Protein AF-A0A8T0F0E3-F1 (afdb_monomer)

Solvent-accessible surface area (backbone atoms only — not comparable to full-atom values): 12742 Å² total; per-residue (Å²): 135,71,78,78,68,69,81,62,82,81,68,56,77,65,55,64,55,49,53,61,59,55,79,67,62,75,82,53,76,67,60,59,52,52,51,55,54,57,71,29,67,67,48,43,53,47,35,55,58,62,25,52,82,46,66,69,70,69,68,49,89,78,88,72,81,90,64,81,81,71,92,54,77,70,41,56,81,74,61,44,50,62,61,52,49,52,39,36,66,73,75,36,55,91,84,36,69,65,29,52,50,54,49,51,53,50,48,52,50,34,61,75,69,65,50,58,71,75,37,52,42,39,90,59,28,36,59,47,52,51,50,27,42,74,71,71,58,44,56,72,58,38,40,52,29,39,70,69,70,34,49,69,46,34,27,46,52,52,47,47,36,38,68,74,40,61,89,70,59,83,66,97,49,76,88,75,55,52,56,65,57,53,45,55,51,42,45,74,76,70,46,88,55,37,70,61,44,52,52,40,52,50,55,52,55,52,53,54,54,58,69,72,73,115

Structure (mmCIF, N/CA/C/O backbone):
data_AF-A0A8T0F0E3-F1
#
_entry.id   AF-A0A8T0F0E3-F1
#
loop_
_atom_site.group_PDB
_atom_site.id
_atom_site.type_symbol
_atom_site.label_atom_id
_atom_site.label_alt_id
_atom_site.label_comp_id
_atom_site.label_asym_id
_atom_site.label_entity_id
_atom_site.label_seq_id
_atom_site.pdbx_PDB_ins_code
_atom_site.Cartn_x
_atom_site.Cartn_y
_atom_site.Cartn_z
_atom_site.occupancy
_atom_site.B_iso_or_equiv
_atom_site.auth_seq_id
_atom_site.auth_comp_id
_atom_site.auth_asym_id
_atom_site.auth_atom_id
_atom_site.pdbx_PDB_model_num
ATOM 1 N N . MET A 1 1 ? 29.299 18.091 -30.968 1.00 35.62 1 MET A N 1
ATOM 2 C CA . MET A 1 1 ? 28.311 17.013 -31.206 1.00 35.62 1 MET A CA 1
ATOM 3 C C . MET A 1 1 ? 28.619 15.873 -30.247 1.00 35.62 1 MET A C 1
ATOM 5 O O . MET A 1 1 ? 29.657 15.242 -30.388 1.00 35.62 1 MET A O 1
ATOM 9 N N . ASN A 1 2 ? 27.786 15.711 -29.216 1.00 32.00 2 ASN A N 1
ATOM 10 C CA . ASN A 1 2 ? 28.046 14.858 -28.052 1.00 32.00 2 ASN A CA 1
ATOM 11 C C . ASN A 1 2 ? 28.139 13.369 -28.416 1.00 32.00 2 ASN A C 1
ATOM 13 O O . ASN A 1 2 ? 27.226 12.801 -29.015 1.00 32.00 2 ASN A O 1
ATOM 17 N N . SER A 1 3 ? 29.227 12.734 -27.978 1.00 35.81 3 SER A N 1
ATOM 18 C CA . SER A 1 3 ? 29.531 11.302 -28.119 1.00 35.81 3 SER A CA 1
ATOM 19 C C . SER A 1 3 ? 28.523 10.371 -27.428 1.00 35.81 3 SER A C 1
ATOM 21 O O . SER A 1 3 ? 28.528 9.171 -27.692 1.00 35.81 3 SER A O 1
ATOM 23 N N . PHE A 1 4 ? 27.610 10.916 -26.617 1.00 35.69 4 PHE A N 1
ATOM 24 C CA . PHE A 1 4 ? 26.531 10.186 -25.942 1.00 35.69 4 PHE A CA 1
ATOM 25 C C . PHE A 1 4 ? 25.472 9.596 -26.887 1.00 35.69 4 PHE A C 1
ATOM 27 O O . PHE A 1 4 ? 24.852 8.590 -26.558 1.00 35.69 4 PHE A O 1
ATOM 34 N N . LEU A 1 5 ? 25.286 10.165 -28.083 1.00 40.00 5 LEU A N 1
ATOM 35 C CA . LEU A 1 5 ? 24.255 9.705 -29.027 1.00 40.00 5 LEU A CA 1
ATOM 36 C C . LEU A 1 5 ? 24.708 8.543 -29.923 1.00 40.00 5 LEU A C 1
ATOM 38 O O . LEU A 1 5 ? 23.899 7.973 -30.650 1.00 40.00 5 LEU A O 1
ATOM 42 N N . LYS A 1 6 ? 25.987 8.152 -29.876 1.00 35.44 6 LYS A N 1
ATOM 43 C CA . LYS A 1 6 ? 26.520 7.102 -30.759 1.00 35.44 6 LYS A CA 1
ATOM 44 C C . LYS A 1 6 ? 26.273 5.676 -30.249 1.00 35.44 6 LYS A C 1
ATOM 46 O O . LYS A 1 6 ? 26.466 4.736 -31.010 1.00 35.44 6 LYS A O 1
ATOM 51 N N . LYS A 1 7 ? 25.830 5.507 -28.996 1.00 38.62 7 LYS A N 1
ATOM 52 C CA . LYS A 1 7 ? 25.605 4.185 -28.377 1.00 38.62 7 LYS A CA 1
ATOM 53 C C . LYS A 1 7 ? 24.201 3.605 -28.625 1.00 38.62 7 LYS A C 1
ATOM 55 O O . LYS A 1 7 ? 23.964 2.451 -28.299 1.00 38.62 7 LYS A O 1
ATOM 60 N N . TYR A 1 8 ? 23.302 4.371 -29.249 1.00 40.94 8 TYR A N 1
ATOM 61 C CA . TYR A 1 8 ? 21.903 3.989 -29.496 1.00 40.94 8 TYR A CA 1
ATOM 62 C C . TYR A 1 8 ? 21.571 3.820 -30.990 1.00 40.94 8 TYR A C 1
ATOM 64 O O . TYR A 1 8 ? 20.462 4.113 -31.425 1.00 40.94 8 TYR A O 1
ATOM 72 N N . SER A 1 9 ? 22.509 3.332 -31.809 1.00 32.81 9 SER A N 1
ATOM 73 C CA . SER A 1 9 ? 22.285 3.145 -33.255 1.00 32.81 9 SER A CA 1
ATOM 74 C C . SER A 1 9 ? 21.423 1.924 -33.625 1.00 32.81 9 SER A C 1
ATOM 76 O O . SER A 1 9 ? 21.346 1.582 -34.801 1.00 32.81 9 SER A O 1
ATOM 78 N N . GLY A 1 10 ? 20.812 1.244 -32.647 1.00 40.00 10 GLY A N 1
ATOM 79 C CA . GLY A 1 10 ? 20.053 0.002 -32.848 1.00 40.00 10 GLY A CA 1
ATOM 80 C C . GLY A 1 10 ? 18.532 0.154 -32.935 1.00 40.00 10 GLY A C 1
ATOM 81 O O . GLY A 1 10 ? 17.865 -0.760 -33.411 1.00 40.00 10 GLY A O 1
ATOM 82 N N . TYR A 1 11 ? 17.959 1.287 -32.520 1.00 39.69 11 TYR A N 1
ATOM 83 C CA . TYR 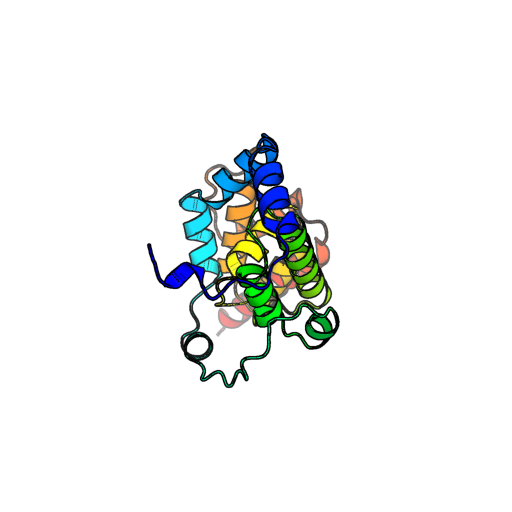A 1 11 ? 16.515 1.496 -32.628 1.00 39.69 11 TYR A CA 1
ATOM 84 C C . TYR A 1 11 ? 16.178 2.062 -34.009 1.00 39.69 11 TYR A C 1
ATOM 86 O O . TYR A 1 11 ? 16.639 3.137 -34.393 1.00 39.69 11 TYR A O 1
ATOM 94 N N . SER A 1 12 ? 15.403 1.286 -34.774 1.00 38.06 12 SER A N 1
ATOM 95 C CA . SER A 1 12 ? 14.864 1.632 -36.094 1.00 38.06 12 SER A CA 1
ATOM 96 C C . SER A 1 12 ? 14.430 3.101 -36.164 1.00 38.06 12 SER A C 1
ATOM 98 O O . SER A 1 12 ? 13.775 3.603 -35.250 1.00 38.06 12 SER A O 1
ATOM 100 N N . ARG A 1 13 ? 14.729 3.789 -37.277 1.00 43.00 13 ARG A N 1
ATOM 101 C CA . ARG A 1 13 ? 14.282 5.175 -37.550 1.00 43.00 13 ARG A CA 1
ATOM 102 C C . ARG A 1 13 ? 12.763 5.366 -37.377 1.00 43.00 13 ARG A C 1
ATOM 104 O O . ARG A 1 13 ? 12.325 6.487 -37.136 1.00 43.00 13 ARG A O 1
ATOM 111 N N . ASN A 1 14 ? 11.981 4.284 -37.419 1.00 43.59 14 ASN A N 1
ATOM 112 C CA . ASN A 1 14 ? 10.540 4.297 -37.164 1.00 43.59 14 ASN A CA 1
ATOM 113 C C . ASN A 1 14 ? 10.179 4.509 -35.680 1.00 43.59 14 ASN A C 1
ATOM 115 O O . ASN A 1 14 ? 9.101 5.016 -35.399 1.00 43.59 14 ASN A O 1
ATOM 119 N N . PHE A 1 15 ? 11.068 4.189 -34.732 1.00 44.62 15 PHE A N 1
ATOM 120 C CA . PHE A 1 15 ? 10.833 4.368 -33.292 1.00 44.62 15 PHE A CA 1
ATOM 121 C C . PHE A 1 15 ? 10.910 5.845 -32.879 1.00 44.62 15 PHE A C 1
ATOM 123 O O . PHE A 1 15 ? 10.057 6.336 -32.150 1.00 44.62 15 PHE A O 1
ATOM 130 N N . TYR A 1 16 ? 11.862 6.604 -33.432 1.00 41.44 16 TYR A N 1
ATOM 131 C CA . TYR A 1 16 ? 11.926 8.055 -33.209 1.00 41.44 16 TYR A CA 1
ATOM 132 C C . TYR A 1 16 ? 10.752 8.809 -33.855 1.00 41.44 16 TYR A C 1
ATOM 134 O O . TYR A 1 16 ? 10.310 9.828 -33.325 1.00 41.44 16 TYR A O 1
ATOM 142 N N . ALA A 1 17 ? 10.223 8.308 -34.977 1.00 43.12 17 ALA A N 1
ATOM 143 C CA . ALA A 1 17 ? 8.997 8.836 -35.577 1.00 43.12 17 ALA A CA 1
ATOM 144 C C . ALA A 1 17 ? 7.751 8.496 -34.734 1.00 43.12 17 ALA A C 1
ATOM 146 O O . ALA A 1 17 ? 6.871 9.341 -34.587 1.00 43.12 17 ALA A O 1
ATOM 147 N N . LEU A 1 18 ? 7.714 7.305 -34.121 1.00 41.47 18 LEU A N 1
ATOM 148 C CA . LEU A 1 18 ? 6.669 6.888 -33.184 1.00 41.47 18 LEU A CA 1
ATOM 149 C C . LEU A 1 18 ? 6.655 7.781 -31.931 1.00 41.47 18 LEU A C 1
ATOM 151 O O . LEU A 1 18 ? 5.614 8.334 -31.593 1.00 41.47 18 LEU A O 1
ATOM 155 N N . LEU A 1 19 ? 7.814 8.024 -31.310 1.00 40.50 19 LEU A N 1
ATOM 156 C CA . LEU A 1 19 ? 7.932 8.876 -30.117 1.00 40.50 19 LEU A CA 1
ATOM 157 C C . LEU A 1 19 ? 7.485 10.327 -30.368 1.00 40.50 19 LEU A C 1
ATOM 159 O O . LEU A 1 19 ? 6.812 10.914 -29.525 1.00 40.50 19 LEU A O 1
ATOM 163 N N . LYS A 1 20 ? 7.771 10.896 -31.550 1.00 40.22 20 LYS A N 1
ATOM 164 C CA . LYS A 1 20 ? 7.273 12.236 -31.921 1.00 40.22 20 LYS A CA 1
ATOM 165 C C . LYS A 1 20 ? 5.747 12.305 -32.048 1.00 40.22 20 LYS A C 1
ATOM 167 O O . LYS A 1 20 ? 5.171 13.354 -31.762 1.00 40.22 20 LYS A O 1
ATOM 172 N N . ASN A 1 21 ? 5.103 11.210 -32.450 1.00 41.16 21 ASN A N 1
ATOM 173 C CA . ASN A 1 21 ? 3.646 11.135 -32.564 1.00 41.16 21 ASN A CA 1
ATOM 174 C C . ASN A 1 21 ? 2.966 10.885 -31.203 1.00 41.16 21 ASN A C 1
ATOM 176 O O . ASN A 1 21 ? 1.857 11.367 -30.995 1.00 41.16 21 ASN A O 1
ATOM 180 N N . TYR A 1 22 ? 3.629 10.215 -30.252 1.00 36.06 22 TYR A N 1
ATOM 181 C CA . TYR A 1 22 ? 3.101 10.028 -28.890 1.00 36.06 22 TYR A CA 1
ATOM 182 C C . TYR A 1 22 ? 3.163 11.302 -28.039 1.00 36.06 22 TYR A C 1
ATOM 184 O O . TYR A 1 22 ? 2.216 11.590 -27.314 1.00 36.06 22 TYR A O 1
ATOM 192 N N . SER A 1 23 ? 4.199 12.138 -28.191 1.00 36.03 23 SER A N 1
ATOM 193 C CA . SER A 1 23 ? 4.297 13.418 -27.461 1.00 36.03 23 SER A CA 1
ATOM 194 C C . SER A 1 23 ? 3.201 14.440 -27.815 1.00 36.03 23 SER A C 1
ATOM 196 O O . SER A 1 23 ? 3.142 15.502 -27.200 1.00 36.03 23 SER A O 1
ATOM 198 N N . THR A 1 24 ? 2.351 14.158 -28.811 1.00 37.66 24 THR A N 1
ATOM 199 C CA . THR A 1 24 ? 1.246 15.035 -29.240 1.00 37.66 24 THR A CA 1
ATOM 200 C C . THR A 1 24 ? -0.151 14.511 -28.897 1.00 37.66 24 THR A C 1
ATOM 202 O O . THR A 1 24 ? -1.130 15.198 -29.191 1.00 37.66 24 THR A O 1
ATOM 205 N N . GLN A 1 25 ? -0.288 13.369 -28.211 1.00 41.28 25 GLN A N 1
ATOM 206 C CA . GLN A 1 25 ? -1.582 12.975 -27.648 1.00 41.28 25 GLN A CA 1
ATOM 207 C C . GLN A 1 25 ? -1.806 13.665 -26.298 1.00 41.28 25 GLN A C 1
ATOM 209 O O . GLN A 1 25 ? -1.195 13.356 -25.283 1.00 41.28 25 GLN A O 1
ATOM 214 N N . SER A 1 26 ? -2.684 14.664 -26.335 1.00 40.38 26 SER A N 1
ATOM 215 C CA . SER A 1 26 ? -3.157 15.472 -25.215 1.00 40.38 26 SER A CA 1
ATOM 216 C C . SER A 1 26 ? -3.423 14.665 -23.937 1.00 40.38 26 SER A C 1
ATOM 218 O O . SER A 1 26 ? -4.284 13.784 -23.926 1.00 40.38 26 SER A O 1
ATOM 220 N N . LEU A 1 27 ? -2.748 15.044 -22.849 1.00 44.59 27 LEU A N 1
ATOM 221 C CA . LEU A 1 27 ? -2.992 14.566 -21.486 1.00 44.59 27 LEU A CA 1
ATOM 222 C C . LEU A 1 27 ? -4.484 14.671 -21.129 1.00 44.59 27 LEU A C 1
ATOM 224 O O . LEU A 1 27 ? -5.061 15.762 -21.114 1.00 44.59 27 LEU A O 1
ATOM 228 N N . HIS A 1 28 ? -5.113 13.533 -20.839 1.00 53.91 28 HIS A N 1
ATOM 229 C CA . HIS A 1 28 ? -6.531 13.463 -20.498 1.00 53.91 28 HIS A CA 1
ATOM 230 C C . HIS A 1 28 ? -6.790 14.165 -19.140 1.00 53.91 28 HIS A C 1
ATOM 232 O O . HIS A 1 28 ? -6.027 13.953 -18.191 1.00 53.91 28 HIS A O 1
ATOM 238 N N . PRO A 1 29 ? -7.875 14.950 -18.966 1.00 53.28 29 PRO A N 1
ATOM 239 C CA . PRO A 1 29 ? -8.139 15.719 -17.735 1.00 53.28 29 PRO A CA 1
ATOM 240 C C . PRO A 1 29 ? -8.173 14.881 -16.446 1.00 53.28 29 PRO A C 1
ATOM 242 O O . PRO A 1 29 ? -7.857 15.365 -15.361 1.00 53.28 29 PRO A O 1
ATOM 245 N N . MET A 1 30 ? -8.555 13.609 -16.571 1.00 53.56 30 MET A N 1
ATOM 246 C CA . MET A 1 30 ? -8.685 12.671 -15.457 1.00 53.56 30 MET A CA 1
ATOM 247 C C . MET A 1 30 ? -7.325 12.197 -14.916 1.00 53.56 30 MET A C 1
ATOM 249 O O . MET A 1 30 ? -7.170 12.039 -13.707 1.00 53.56 30 MET A O 1
ATOM 253 N N . GLN A 1 31 ? -6.327 12.036 -15.789 1.00 57.66 31 GLN A N 1
ATOM 254 C CA . GLN A 1 31 ? -4.977 11.588 -15.425 1.00 57.66 31 GLN A CA 1
ATOM 255 C C . GLN A 1 31 ? -4.232 12.699 -14.671 1.00 57.66 31 GLN A C 1
ATOM 257 O O . GLN A 1 31 ? -3.684 12.474 -13.594 1.00 57.66 31 GLN A O 1
ATOM 262 N N . LYS A 1 32 ? -4.398 13.946 -15.136 1.00 59.66 32 LYS A N 1
ATOM 263 C CA . LYS A 1 32 ? -3.899 15.152 -14.462 1.00 59.66 32 LYS A CA 1
ATOM 264 C C . LYS A 1 32 ? -4.455 15.318 -13.040 1.00 59.66 32 LYS A C 1
ATOM 266 O O . LYS A 1 32 ? -3.740 15.766 -12.150 1.00 59.66 32 LYS A O 1
ATOM 271 N N . LYS A 1 33 ? -5.715 14.929 -12.798 1.00 79.62 33 LYS A N 1
ATOM 272 C CA . LYS A 1 33 ? -6.318 14.948 -11.451 1.00 79.62 33 LYS A CA 1
ATOM 273 C C . LYS A 1 33 ? -5.651 13.928 -10.520 1.00 79.62 33 LYS A C 1
ATOM 275 O O . LYS A 1 33 ? -5.386 14.243 -9.361 1.00 79.62 33 LYS A O 1
ATOM 280 N N . LEU A 1 34 ? -5.350 12.729 -11.015 1.00 83.06 34 LEU A N 1
ATOM 281 C CA . LEU A 1 34 ? -4.726 11.675 -10.214 1.00 83.06 34 LEU A CA 1
ATOM 282 C C . LEU A 1 34 ? -3.295 12.038 -9.797 1.00 83.06 34 LEU A C 1
ATOM 284 O O . LEU A 1 34 ? -2.940 11.892 -8.630 1.00 83.06 34 LEU A O 1
ATOM 288 N N . GLU A 1 35 ? -2.508 12.583 -10.722 1.00 83.75 35 GLU A N 1
ATOM 289 C CA . GLU A 1 35 ? -1.150 13.067 -10.445 1.00 83.75 35 GLU A CA 1
ATOM 290 C C . GLU A 1 35 ? -1.142 14.145 -9.359 1.00 83.75 35 GLU A C 1
ATOM 292 O O . GLU A 1 35 ? -0.346 14.084 -8.421 1.00 83.75 35 GLU A O 1
ATOM 297 N N . THR A 1 36 ? -2.071 15.106 -9.435 1.00 88.50 36 THR A N 1
ATOM 298 C CA . THR A 1 36 ? -2.172 16.163 -8.419 1.00 88.50 36 THR A CA 1
ATOM 299 C C . THR A 1 36 ? -2.523 15.625 -7.034 1.00 88.50 36 THR A C 1
ATOM 301 O O . THR A 1 36 ? -2.022 16.148 -6.039 1.00 88.50 36 THR A O 1
ATOM 304 N N . LEU A 1 37 ? -3.336 14.565 -6.957 1.00 90.50 37 LEU A N 1
ATOM 305 C CA . LEU A 1 37 ? -3.643 13.894 -5.694 1.00 90.50 37 LEU A CA 1
ATOM 306 C C . LEU A 1 37 ? -2.421 13.150 -5.157 1.00 90.50 37 LEU A C 1
ATOM 308 O O . LEU A 1 37 ? -2.126 13.255 -3.973 1.00 90.50 37 LEU A O 1
ATOM 312 N N . PHE A 1 38 ? -1.680 12.444 -6.014 1.00 90.62 38 PHE A N 1
ATOM 313 C CA . PHE A 1 38 ? -0.492 11.708 -5.586 1.00 90.62 38 PHE A CA 1
ATOM 314 C C . PHE A 1 38 ? 0.593 12.643 -5.046 1.00 90.62 38 PHE A C 1
ATOM 316 O O . PHE A 1 38 ? 1.143 12.386 -3.982 1.00 90.62 38 PHE A O 1
ATOM 323 N N . ILE A 1 39 ? 0.885 13.747 -5.740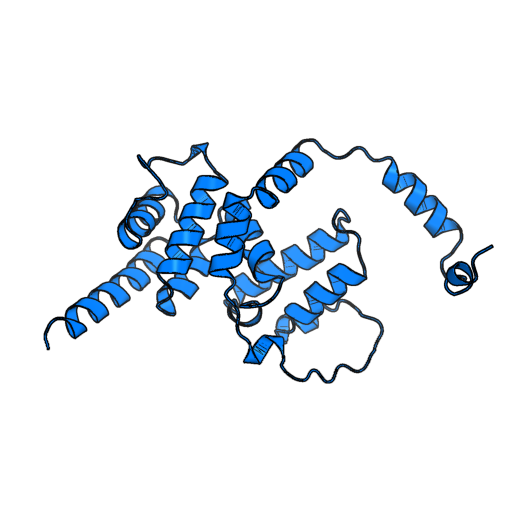 1.00 91.75 39 ILE A N 1
ATOM 324 C CA . ILE A 1 39 ? 1.960 14.691 -5.379 1.00 91.75 39 ILE A CA 1
ATOM 325 C C . ILE A 1 39 ? 1.593 15.554 -4.157 1.00 91.75 39 ILE A C 1
ATOM 327 O O . ILE A 1 39 ? 2.462 16.204 -3.571 1.00 91.75 39 ILE A O 1
ATOM 331 N N . ASN A 1 40 ? 0.323 15.557 -3.738 1.00 92.88 40 ASN A N 1
ATOM 332 C CA . ASN A 1 40 ? -0.126 16.304 -2.571 1.00 92.88 40 ASN A CA 1
ATOM 333 C C . ASN A 1 40 ? 0.748 15.998 -1.336 1.00 92.88 40 ASN A C 1
ATOM 335 O O . ASN A 1 40 ? 1.067 14.850 -1.028 1.00 92.88 40 ASN A O 1
ATOM 339 N N . LYS A 1 41 ? 1.135 17.052 -0.612 1.00 93.50 41 LYS A N 1
ATOM 340 C CA . LYS A 1 41 ? 2.080 16.962 0.508 1.00 93.50 41 LYS A CA 1
ATOM 341 C C . LYS A 1 41 ? 1.569 16.083 1.652 1.00 93.50 41 LYS A C 1
ATOM 343 O O . LYS A 1 41 ? 2.363 15.355 2.245 1.00 93.50 41 LYS A O 1
ATOM 348 N N . ASP A 1 42 ? 0.278 16.145 1.958 1.00 91.62 42 ASP A N 1
ATOM 349 C CA . ASP A 1 42 ? -0.329 15.374 3.043 1.00 91.62 42 ASP A CA 1
ATOM 350 C C . ASP A 1 42 ? -0.453 13.899 2.653 1.00 91.62 42 ASP A C 1
ATOM 352 O O . ASP A 1 42 ? -0.104 13.022 3.446 1.00 91.62 42 ASP A O 1
ATOM 356 N N . VAL A 1 43 ? -0.804 13.629 1.389 1.00 92.50 43 VAL A N 1
ATOM 357 C CA . VAL A 1 43 ? -0.758 12.281 0.800 1.00 92.50 43 VAL A CA 1
ATOM 358 C C . VAL A 1 43 ? 0.654 11.705 0.899 1.00 92.50 43 VAL A C 1
ATOM 360 O O . VAL A 1 43 ? 0.844 10.632 1.469 1.00 92.50 43 VAL A O 1
ATOM 363 N N . GLN A 1 44 ? 1.667 12.429 0.422 1.00 95.12 44 GLN A N 1
ATOM 364 C CA . GLN A 1 44 ? 3.059 11.972 0.459 1.00 95.12 44 GLN A CA 1
ATOM 365 C C . GLN A 1 44 ? 3.580 11.781 1.886 1.00 95.12 44 GLN A C 1
ATOM 367 O O . GLN A 1 44 ? 4.351 10.856 2.141 1.00 95.12 44 GLN A O 1
ATOM 372 N N . LYS A 1 45 ? 3.149 12.615 2.839 1.00 94.06 45 LYS A N 1
ATOM 373 C CA . LYS A 1 45 ? 3.504 12.459 4.254 1.00 94.06 45 LYS A CA 1
ATOM 374 C C . LYS A 1 45 ? 2.976 11.139 4.813 1.00 94.06 45 LYS A C 1
ATOM 376 O O . LYS A 1 45 ? 3.734 10.433 5.477 1.00 94.06 45 LYS A O 1
ATOM 381 N N . ILE A 1 46 ? 1.719 10.800 4.523 1.00 94.00 46 ILE A N 1
ATOM 382 C CA . ILE A 1 46 ? 1.115 9.528 4.934 1.00 94.00 46 ILE A CA 1
ATOM 383 C C . ILE A 1 46 ? 1.817 8.355 4.242 1.00 94.00 46 ILE A C 1
ATOM 385 O O . ILE A 1 46 ? 2.293 7.451 4.922 1.00 94.00 46 ILE A O 1
ATOM 389 N N . LEU A 1 47 ? 1.966 8.403 2.914 1.00 93.81 47 LEU A N 1
ATOM 390 C CA . LEU A 1 47 ? 2.612 7.340 2.135 1.00 93.81 47 LEU A CA 1
ATOM 391 C C . LEU A 1 47 ? 4.047 7.065 2.604 1.00 93.81 47 LEU A C 1
ATOM 393 O O . LEU A 1 47 ? 4.456 5.910 2.717 1.00 93.81 47 LEU A O 1
ATOM 397 N N . LYS A 1 48 ? 4.808 8.116 2.929 1.00 92.75 48 LYS A N 1
ATOM 398 C CA . LYS A 1 48 ? 6.161 7.982 3.476 1.00 92.75 48 LYS A CA 1
ATOM 399 C C . LYS A 1 48 ? 6.161 7.347 4.867 1.00 92.75 48 LYS A C 1
ATOM 401 O O . LYS A 1 48 ? 7.055 6.556 5.149 1.00 92.75 48 LYS A O 1
ATOM 406 N N . LYS A 1 49 ? 5.182 7.677 5.720 1.00 93.38 49 LYS A N 1
ATOM 407 C CA . LYS A 1 49 ? 5.053 7.095 7.064 1.00 93.38 49 LYS A CA 1
ATOM 408 C C . LYS A 1 49 ? 4.767 5.591 6.983 1.00 93.38 49 LYS A C 1
ATOM 410 O O . LYS A 1 49 ? 5.555 4.817 7.509 1.00 93.38 49 LYS A O 1
ATOM 415 N N . ILE A 1 50 ? 3.731 5.189 6.243 1.00 93.81 50 ILE A N 1
ATOM 416 C CA . ILE A 1 50 ? 3.300 3.779 6.150 1.00 93.81 50 ILE A CA 1
ATOM 417 C C . ILE A 1 50 ? 4.285 2.875 5.393 1.00 93.81 50 ILE A C 1
ATOM 419 O O . ILE A 1 50 ? 4.266 1.660 5.557 1.00 93.81 50 ILE A O 1
ATOM 423 N N . THR A 1 51 ? 5.137 3.440 4.528 1.00 91.44 51 THR A N 1
ATOM 424 C CA . THR A 1 51 ? 6.172 2.658 3.824 1.00 91.44 51 THR A CA 1
ATOM 425 C C . THR A 1 51 ? 7.234 2.144 4.795 1.00 91.44 51 THR A C 1
ATOM 427 O O . THR A 1 51 ? 7.815 1.075 4.573 1.00 91.44 51 THR A O 1
ATOM 430 N N . GLY A 1 52 ? 7.472 2.888 5.879 1.00 88.00 52 GLY A N 1
ATOM 431 C CA . GLY A 1 52 ? 8.538 2.607 6.825 1.00 88.00 52 GLY A CA 1
ATOM 432 C C . GLY A 1 52 ? 9.922 2.657 6.179 1.00 88.00 52 GLY A C 1
ATOM 433 O O . GLY A 1 52 ? 10.091 2.967 4.996 1.00 88.00 52 GLY A O 1
ATOM 434 N N . LEU A 1 53 ? 10.935 2.354 6.980 1.00 84.06 53 LEU A N 1
ATOM 435 C CA . LEU A 1 53 ? 12.314 2.274 6.527 1.00 84.06 53 LEU A CA 1
ATOM 436 C C . LEU A 1 53 ? 12.984 1.104 7.241 1.00 84.06 53 LEU A C 1
ATOM 438 O O . LEU A 1 53 ? 13.297 1.192 8.425 1.00 84.06 53 LEU A O 1
ATOM 442 N N . ASP A 1 54 ? 13.177 0.014 6.512 1.00 87.62 54 ASP A N 1
ATOM 443 C CA . ASP A 1 54 ? 13.950 -1.133 6.965 1.00 87.62 54 ASP A CA 1
ATOM 444 C C . ASP A 1 54 ? 15.374 -1.016 6.410 1.00 87.62 54 ASP A C 1
ATOM 446 O O . ASP A 1 54 ? 15.618 -1.214 5.218 1.00 87.62 54 ASP A O 1
ATOM 450 N N . HIS A 1 55 ? 16.320 -0.640 7.273 1.00 83.50 55 HIS A N 1
ATO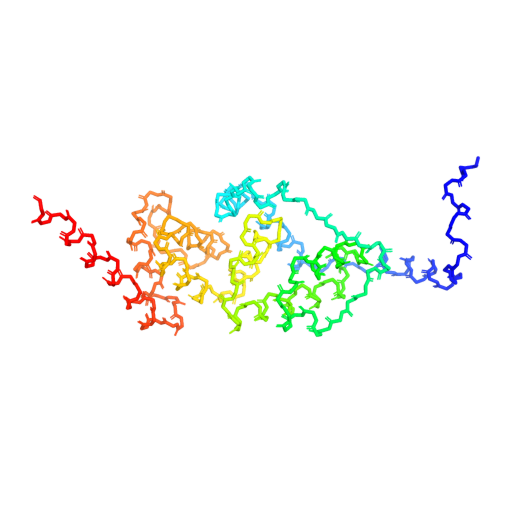M 451 C CA . HIS A 1 55 ? 17.715 -0.456 6.876 1.00 83.50 55 HIS A CA 1
ATOM 452 C C . HIS A 1 55 ? 18.386 -1.762 6.445 1.00 83.50 55 HIS A C 1
ATOM 454 O O . HIS A 1 55 ? 19.236 -1.732 5.556 1.00 83.50 55 HIS A O 1
ATOM 460 N N . GLU A 1 56 ? 18.022 -2.893 7.048 1.00 86.62 56 GLU A N 1
ATOM 461 C CA . GLU A 1 56 ? 18.625 -4.181 6.707 1.00 86.62 56 GLU A CA 1
ATOM 462 C C . GLU A 1 56 ? 18.205 -4.599 5.304 1.00 86.62 56 GLU A C 1
ATOM 464 O O . GLU A 1 56 ? 19.039 -5.027 4.509 1.00 86.62 56 GLU A O 1
ATOM 469 N N . LYS A 1 57 ? 16.931 -4.376 4.968 1.00 85.00 57 LYS A N 1
ATOM 470 C CA . LYS A 1 57 ? 16.404 -4.631 3.629 1.00 85.00 57 LYS A CA 1
ATOM 471 C C . LYS A 1 57 ? 16.988 -3.679 2.584 1.00 85.00 57 LYS A C 1
ATOM 473 O O . LYS A 1 57 ? 17.420 -4.125 1.526 1.00 85.00 57 LYS A O 1
ATOM 478 N N . ILE A 1 58 ? 17.032 -2.378 2.872 1.00 84.19 58 ILE A N 1
ATOM 479 C CA . ILE A 1 58 ? 17.442 -1.349 1.898 1.00 84.19 58 ILE A CA 1
ATOM 480 C C . ILE A 1 58 ? 18.924 -1.449 1.529 1.00 84.19 58 ILE A C 1
ATOM 482 O O . ILE A 1 58 ? 19.289 -1.195 0.382 1.00 84.19 58 ILE A O 1
ATOM 486 N N . PHE A 1 59 ? 19.780 -1.811 2.484 1.00 83.56 59 PHE A N 1
ATOM 487 C CA . PHE A 1 59 ? 21.221 -1.943 2.259 1.00 83.56 59 PHE A CA 1
ATOM 488 C C . PHE A 1 59 ? 21.667 -3.400 2.075 1.00 83.56 59 PHE A C 1
ATOM 490 O O . PHE A 1 59 ? 22.869 -3.679 2.097 1.00 83.56 59 PHE A O 1
ATOM 497 N N . ALA A 1 60 ? 20.724 -4.328 1.876 1.00 82.50 60 ALA A N 1
ATOM 498 C CA . ALA A 1 60 ? 21.033 -5.729 1.639 1.00 82.50 60 ALA A CA 1
ATOM 499 C C . ALA A 1 60 ? 21.910 -5.887 0.377 1.00 82.50 60 ALA A C 1
ATOM 501 O O . ALA A 1 60 ? 21.612 -5.304 -0.671 1.00 82.50 60 ALA A O 1
ATOM 502 N N . PRO A 1 61 ? 22.993 -6.683 0.433 1.00 74.88 61 PRO A N 1
ATOM 503 C CA . PRO A 1 61 ? 23.851 -6.903 -0.722 1.00 74.88 61 PRO A CA 1
ATOM 504 C C . PRO A 1 61 ? 23.096 -7.687 -1.804 1.00 74.88 61 PRO A C 1
ATOM 506 O O . PRO A 1 61 ? 22.830 -8.879 -1.651 1.00 74.88 61 PRO A O 1
ATOM 509 N N . SER A 1 62 ? 22.786 -7.028 -2.920 1.00 67.69 62 SER A N 1
ATOM 510 C CA . SER A 1 62 ? 22.132 -7.662 -4.065 1.00 67.69 62 SER A CA 1
ATOM 511 C C . SER A 1 62 ? 23.157 -8.172 -5.081 1.00 67.69 62 SER A C 1
ATOM 513 O O . SER A 1 62 ? 23.955 -7.407 -5.627 1.00 67.69 62 SER A O 1
ATOM 515 N N . LYS A 1 63 ? 23.130 -9.479 -5.359 1.00 62.38 63 LYS A N 1
ATOM 516 C CA . LYS A 1 63 ? 23.855 -10.094 -6.479 1.00 62.38 63 LYS A CA 1
ATOM 517 C C . LYS A 1 63 ? 22.908 -10.145 -7.674 1.00 62.38 63 LYS A C 1
ATOM 519 O O . LYS A 1 63 ? 22.188 -11.123 -7.828 1.00 62.38 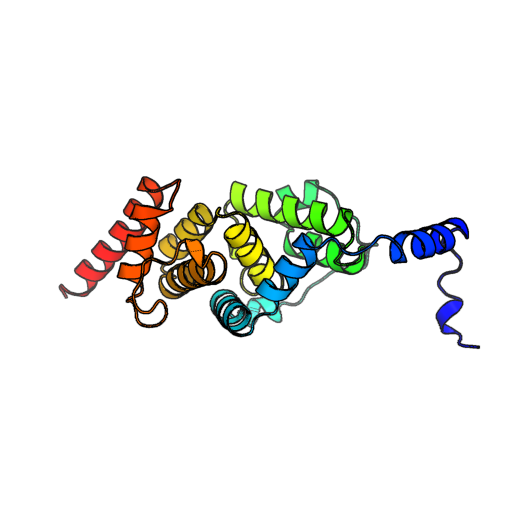63 LYS A O 1
ATOM 524 N N . THR A 1 64 ? 22.887 -9.102 -8.498 1.00 61.88 64 THR A N 1
ATOM 525 C CA . THR A 1 64 ? 22.115 -9.141 -9.751 1.00 61.88 64 THR A CA 1
ATOM 526 C C . THR A 1 64 ? 23.090 -9.266 -10.912 1.00 61.88 64 THR A C 1
ATOM 528 O O . THR A 1 64 ? 23.894 -8.362 -11.143 1.00 61.88 64 THR A O 1
ATOM 531 N N . GLU A 1 65 ? 23.057 -10.390 -11.627 1.00 57.97 65 GLU A N 1
ATOM 532 C CA . GLU A 1 65 ? 23.680 -10.466 -12.948 1.00 57.97 65 GLU A CA 1
ATOM 533 C C . GLU A 1 65 ? 22.901 -9.532 -13.885 1.00 57.97 65 GLU A C 1
ATOM 535 O O . GLU A 1 65 ? 21.671 -9.538 -13.913 1.00 57.97 65 GLU A O 1
ATOM 540 N N . LEU A 1 66 ? 23.624 -8.649 -14.580 1.00 54.12 66 LEU A N 1
ATOM 541 C CA . LEU A 1 66 ? 23.063 -7.578 -15.408 1.00 54.12 66 LEU A CA 1
ATOM 542 C C . LEU A 1 66 ? 22.528 -8.147 -16.727 1.00 54.12 66 LEU A C 1
ATOM 544 O O . LEU A 1 66 ? 23.098 -7.919 -17.796 1.00 54.12 66 LEU A O 1
ATOM 548 N N . GLU A 1 67 ? 21.443 -8.906 -16.662 1.00 56.53 67 GLU A N 1
ATOM 549 C CA . GLU A 1 67 ? 20.689 -9.256 -17.856 1.00 56.53 67 GLU A CA 1
ATOM 550 C C . GLU A 1 67 ? 19.790 -8.096 -18.283 1.00 56.53 67 GLU A C 1
ATOM 552 O O . GLU A 1 67 ? 19.420 -7.223 -17.494 1.00 56.53 67 GLU A O 1
ATOM 557 N N . SER A 1 68 ? 19.456 -8.058 -19.575 1.00 57.09 68 SER A N 1
ATOM 558 C CA . SER A 1 68 ? 18.491 -7.076 -20.067 1.00 57.09 68 SER A CA 1
ATOM 559 C C . SER A 1 68 ? 17.175 -7.295 -19.327 1.00 57.09 68 SER A C 1
ATOM 561 O O . SER A 1 68 ? 16.652 -8.410 -19.397 1.00 57.09 68 SER A O 1
ATOM 563 N N . PRO A 1 69 ? 16.636 -6.276 -18.636 1.00 60.34 69 PRO A N 1
ATOM 564 C CA . PRO A 1 69 ? 15.434 -6.448 -17.847 1.00 60.34 69 PRO A CA 1
ATOM 565 C C . PRO A 1 69 ? 14.324 -6.889 -18.802 1.00 60.34 69 PRO A C 1
ATOM 567 O O . PRO A 1 69 ? 14.004 -6.193 -19.767 1.00 60.34 69 PRO A O 1
ATOM 570 N N . LYS A 1 70 ? 13.792 -8.090 -18.582 1.00 62.69 70 LYS A N 1
ATOM 571 C CA . LYS A 1 70 ? 12.664 -8.640 -19.329 1.00 62.69 70 LYS A CA 1
ATOM 572 C C . LYS A 1 70 ? 11.549 -8.912 -18.345 1.00 62.69 70 LYS A C 1
ATOM 574 O O . LYS A 1 70 ? 11.738 -9.577 -17.333 1.00 62.69 70 LYS A O 1
ATOM 579 N N . TYR A 1 71 ? 10.388 -8.354 -18.649 1.00 63.22 71 TYR A N 1
ATOM 580 C CA . TYR A 1 71 ? 9.181 -8.635 -17.899 1.00 63.22 71 TYR A CA 1
ATOM 581 C C . TYR A 1 71 ? 8.673 -10.036 -18.252 1.00 63.22 71 TYR A C 1
ATOM 583 O O . TYR A 1 71 ? 8.313 -10.292 -19.402 1.00 63.22 71 TYR A O 1
ATOM 591 N N . GLU A 1 72 ? 8.604 -10.919 -17.259 1.00 66.75 72 GLU A N 1
ATOM 592 C CA . GLU A 1 72 ? 7.984 -12.235 -17.388 1.00 66.75 72 GLU A CA 1
ATOM 593 C C . GLU A 1 72 ? 6.960 -12.439 -16.272 1.00 66.75 72 GLU A C 1
ATOM 595 O O . GLU A 1 72 ? 7.275 -12.301 -15.093 1.00 66.75 72 GLU A O 1
ATOM 600 N N . PHE A 1 73 ? 5.726 -12.806 -16.636 1.00 68.69 73 PHE A N 1
ATOM 601 C CA . PHE A 1 73 ? 4.647 -13.065 -15.671 1.00 68.69 73 PHE A CA 1
ATOM 602 C C . PHE A 1 73 ? 5.011 -14.134 -14.636 1.00 68.69 73 PHE A C 1
ATOM 604 O O . PHE A 1 73 ? 4.585 -14.040 -13.491 1.00 68.69 73 PHE A O 1
ATOM 611 N N . ARG A 1 74 ? 5.849 -15.105 -15.015 1.00 78.31 74 ARG A N 1
ATOM 612 C CA . ARG A 1 74 ? 6.360 -16.146 -14.118 1.00 78.31 74 ARG A CA 1
ATOM 613 C C . ARG A 1 74 ? 7.076 -15.574 -12.886 1.00 78.31 74 ARG A C 1
ATOM 615 O O . ARG A 1 74 ? 6.988 -16.154 -11.809 1.00 78.31 74 ARG A O 1
ATOM 622 N N . LEU A 1 75 ? 7.727 -14.416 -13.017 1.00 80.06 75 LEU A N 1
ATOM 623 C CA . LEU A 1 75 ? 8.419 -13.757 -11.906 1.00 80.06 75 LEU A CA 1
ATOM 624 C C . LEU A 1 75 ? 7.450 -13.287 -10.810 1.00 80.06 75 LEU A C 1
ATOM 626 O O . LEU A 1 75 ? 7.849 -13.171 -9.652 1.00 80.06 75 LEU A O 1
ATOM 630 N N . LEU A 1 76 ? 6.178 -13.039 -11.148 1.00 84.06 76 LEU A N 1
ATOM 631 C CA . LEU A 1 76 ? 5.150 -12.708 -10.159 1.00 84.06 76 LEU A CA 1
ATOM 632 C C . LEU A 1 76 ? 4.847 -13.909 -9.261 1.00 84.06 76 LEU A C 1
ATOM 634 O O . LEU A 1 76 ? 4.768 -13.761 -8.044 1.00 84.06 76 LEU A O 1
ATOM 638 N N . ASP A 1 77 ? 4.748 -15.107 -9.836 1.00 85.81 77 ASP A N 1
ATOM 639 C CA . ASP A 1 77 ? 4.483 -16.333 -9.073 1.00 85.81 77 ASP A CA 1
ATOM 640 C C . ASP A 1 77 ? 5.639 -16.671 -8.119 1.00 85.81 77 ASP A C 1
ATOM 642 O O . ASP A 1 77 ? 5.422 -17.139 -6.997 1.00 85.81 77 ASP A O 1
ATOM 646 N N . GLU A 1 78 ? 6.864 -16.332 -8.521 1.00 86.75 78 GLU A N 1
ATOM 647 C CA . GLU A 1 78 ? 8.078 -16.450 -7.706 1.00 86.75 78 GLU A CA 1
ATOM 648 C C . GLU A 1 78 ? 8.165 -15.370 -6.603 1.00 86.75 78 GLU A C 1
ATOM 650 O O . GLU A 1 78 ? 8.966 -15.489 -5.679 1.00 86.75 78 GLU A O 1
ATOM 655 N N . GLY A 1 79 ? 7.294 -14.354 -6.627 1.00 87.19 79 GLY A N 1
ATOM 656 C CA . GLY A 1 79 ? 7.270 -13.259 -5.652 1.00 87.19 79 GLY A CA 1
ATOM 657 C C . GLY A 1 79 ? 8.296 -12.153 -5.919 1.00 87.19 79 GLY A C 1
ATOM 658 O O . GLY A 1 79 ? 8.520 -11.311 -5.051 1.00 87.19 79 GLY A O 1
ATOM 659 N N . SER A 1 80 ? 8.896 -12.111 -7.109 1.00 89.00 80 SER A N 1
ATOM 660 C CA . SER A 1 80 ? 9.924 -11.137 -7.511 1.00 89.00 80 SER A CA 1
ATOM 661 C C . SER A 1 80 ? 9.326 -9.774 -7.896 1.00 89.00 80 SER A C 1
ATOM 663 O O . SER A 1 80 ? 9.657 -9.193 -8.931 1.00 89.00 80 SER A O 1
ATOM 665 N N . TYR A 1 81 ? 8.408 -9.254 -7.077 1.00 93.44 81 TYR A N 1
ATOM 666 C CA . TYR A 1 81 ? 7.620 -8.059 -7.389 1.00 93.44 81 TYR A CA 1
ATOM 667 C C . TYR A 1 81 ? 8.465 -6.791 -7.505 1.00 93.44 81 TYR A C 1
ATOM 669 O O . TYR A 1 81 ? 8.265 -6.014 -8.432 1.00 93.44 81 TYR A O 1
ATOM 677 N N . GLU A 1 82 ? 9.414 -6.585 -6.588 1.00 91.88 82 GLU A N 1
ATOM 678 C CA . GLU A 1 82 ? 10.296 -5.411 -6.602 1.00 91.88 82 GLU A CA 1
ATOM 679 C C . GLU A 1 82 ? 11.105 -5.349 -7.902 1.00 91.88 82 GLU A C 1
ATOM 681 O O . GLU A 1 82 ? 11.074 -4.334 -8.592 1.00 91.88 82 GLU A O 1
ATOM 686 N N . PHE A 1 83 ? 11.697 -6.476 -8.309 1.00 89.12 83 PHE A N 1
ATOM 687 C CA . PHE A 1 83 ? 12.422 -6.589 -9.573 1.00 89.12 83 PHE A CA 1
ATOM 688 C C . PHE A 1 83 ? 11.538 -6.269 -10.785 1.00 89.12 83 PHE A C 1
ATOM 690 O O . PHE A 1 83 ? 11.947 -5.521 -11.673 1.00 89.12 83 PHE A O 1
ATOM 697 N N . VAL A 1 84 ? 10.314 -6.805 -10.826 1.00 89.75 84 VAL A N 1
ATOM 698 C CA . VAL A 1 84 ? 9.358 -6.538 -11.913 1.00 89.75 84 VAL A CA 1
ATOM 699 C C . VAL A 1 84 ? 9.017 -5.048 -12.005 1.00 89.75 84 VAL A C 1
ATOM 701 O O . VAL A 1 84 ? 8.978 -4.491 -13.105 1.00 89.75 84 VAL A O 1
ATOM 704 N N . LEU A 1 85 ? 8.794 -4.390 -10.867 1.00 91.69 85 LEU A N 1
ATOM 705 C CA . LEU A 1 85 ? 8.454 -2.969 -10.815 1.00 91.69 85 LEU A CA 1
ATOM 706 C C . LEU A 1 85 ? 9.657 -2.077 -11.153 1.00 91.69 85 LEU A C 1
ATOM 708 O O . LEU A 1 85 ? 9.499 -1.100 -11.883 1.00 91.69 85 LEU A O 1
ATOM 712 N N . ASP A 1 86 ? 10.862 -2.441 -10.715 1.00 90.69 86 ASP A N 1
ATOM 713 C CA . ASP A 1 86 ? 12.099 -1.755 -11.099 1.00 90.69 86 ASP A CA 1
ATOM 714 C C . ASP A 1 86 ? 12.354 -1.860 -12.604 1.00 90.69 86 ASP A C 1
ATOM 716 O O . ASP A 1 86 ? 12.664 -0.865 -13.263 1.00 90.69 86 ASP A O 1
ATOM 720 N N . CYS A 1 87 ? 12.146 -3.048 -13.175 1.00 86.81 87 CYS A N 1
ATOM 721 C CA . CYS A 1 87 ? 12.209 -3.264 -14.615 1.00 86.81 87 CYS A CA 1
ATOM 722 C C . CYS A 1 87 ? 11.215 -2.368 -15.360 1.00 86.81 87 CYS A C 1
ATOM 724 O O . CYS A 1 87 ? 11.586 -1.754 -16.361 1.00 86.81 87 CYS A O 1
ATOM 726 N N . ALA A 1 88 ? 9.978 -2.252 -14.867 1.00 87.75 88 ALA A N 1
ATOM 727 C CA . ALA A 1 88 ? 8.969 -1.387 -15.469 1.00 87.75 88 ALA A CA 1
ATOM 728 C C . ALA A 1 88 ? 9.398 0.090 -15.459 1.00 87.75 88 ALA A C 1
ATOM 730 O O . ALA A 1 88 ? 9.263 0.756 -16.483 1.00 87.75 88 ALA A O 1
ATOM 731 N N . CYS A 1 89 ? 9.979 0.580 -14.356 1.00 88.12 89 CYS A N 1
ATOM 732 C CA . CYS A 1 89 ? 10.511 1.945 -14.259 1.00 88.12 89 CYS A CA 1
ATOM 733 C C . CYS A 1 89 ? 11.689 2.222 -15.209 1.00 88.12 89 CYS A C 1
ATOM 735 O O . CYS A 1 89 ? 11.931 3.377 -15.544 1.00 88.12 89 CYS A O 1
ATOM 737 N N . ILE A 1 90 ? 12.451 1.196 -15.601 1.00 87.44 90 ILE A N 1
ATOM 738 C CA . ILE A 1 90 ? 13.586 1.332 -16.529 1.00 87.44 90 ILE A CA 1
ATOM 739 C C . ILE A 1 90 ? 13.128 1.243 -17.990 1.00 87.44 90 ILE A C 1
ATOM 741 O O . ILE A 1 90 ? 13.692 1.910 -18.856 1.00 87.44 90 ILE A O 1
ATOM 745 N N . GLN A 1 91 ? 12.149 0.384 -18.279 1.00 84.56 91 GLN A N 1
ATOM 746 C CA . GLN A 1 91 ? 11.736 0.053 -19.646 1.00 84.56 91 GLN A CA 1
ATOM 747 C C . GLN A 1 91 ? 10.710 1.019 -20.237 1.00 84.56 91 GLN A C 1
ATOM 749 O O . GLN A 1 91 ? 10.675 1.181 -21.457 1.00 84.56 91 GLN A O 1
ATOM 754 N N . PHE A 1 92 ? 9.857 1.611 -19.402 1.00 86.75 92 PHE A N 1
ATOM 755 C CA . PHE A 1 92 ? 8.700 2.379 -19.848 1.00 86.75 92 PHE A CA 1
ATOM 756 C C . PHE A 1 92 ? 8.681 3.773 -19.230 1.00 86.75 92 PHE A C 1
ATOM 758 O O . PHE A 1 92 ? 9.124 3.975 -18.100 1.00 86.75 92 PHE A O 1
ATOM 765 N N . GLU A 1 93 ? 8.108 4.724 -19.965 1.00 88.12 93 GLU A N 1
ATOM 766 C CA . GLU A 1 93 ? 7.792 6.040 -19.417 1.00 88.12 93 GLU A CA 1
ATOM 767 C C . GLU A 1 93 ? 6.613 5.941 -18.425 1.00 88.12 93 GLU A C 1
ATOM 769 O O . GLU A 1 93 ? 5.753 5.068 -18.584 1.00 88.12 93 GLU A O 1
ATOM 774 N N . PRO A 1 94 ? 6.529 6.817 -17.407 1.00 85.75 94 PRO A N 1
ATOM 775 C CA . PRO A 1 94 ? 5.502 6.728 -16.363 1.00 85.75 94 PRO A CA 1
ATOM 776 C C . PRO A 1 94 ? 4.053 6.855 -16.852 1.00 85.75 94 PRO A C 1
ATOM 778 O O . PRO A 1 94 ? 3.145 6.390 -16.165 1.00 85.75 94 PRO A O 1
ATOM 781 N N . ASP A 1 95 ? 3.834 7.501 -17.996 1.00 86.44 95 ASP A N 1
ATOM 782 C CA . ASP A 1 95 ? 2.536 7.693 -18.651 1.00 86.44 95 ASP A CA 1
ATOM 783 C C . ASP A 1 95 ? 2.232 6.619 -19.710 1.00 86.44 95 ASP A C 1
ATOM 785 O O . ASP A 1 95 ? 1.126 6.576 -20.260 1.00 86.44 95 ASP A O 1
ATOM 789 N N . ALA A 1 96 ? 3.189 5.727 -19.988 1.00 87.88 96 ALA A N 1
ATOM 790 C CA . ALA A 1 96 ? 3.021 4.673 -20.971 1.00 87.88 96 ALA A CA 1
ATOM 791 C C . ALA A 1 96 ? 1.958 3.653 -20.508 1.00 87.88 96 ALA A C 1
ATOM 793 O O . ALA A 1 96 ? 1.996 3.178 -19.364 1.00 87.88 96 ALA A O 1
ATOM 794 N N . PRO A 1 97 ? 1.035 3.226 -21.392 1.00 89.31 97 PRO A N 1
ATOM 795 C CA . PRO A 1 97 ? 0.049 2.193 -21.072 1.00 89.31 97 PRO A CA 1
ATOM 796 C C . PRO A 1 97 ? 0.679 0.895 -20.555 1.00 89.31 97 PRO A C 1
ATOM 798 O O . PRO A 1 97 ? 0.127 0.242 -19.669 1.00 89.31 97 PRO A O 1
ATOM 801 N N . GLU A 1 98 ? 1.847 0.522 -21.076 1.00 85.75 98 GLU A N 1
ATOM 802 C CA . GLU A 1 98 ? 2.594 -0.665 -20.668 1.00 85.75 98 GLU A CA 1
ATOM 803 C C . GLU A 1 98 ? 3.097 -0.564 -19.226 1.00 85.75 98 GLU A C 1
ATOM 805 O O . GLU A 1 98 ? 2.998 -1.551 -18.492 1.00 85.75 98 GLU A O 1
ATOM 810 N N . TYR A 1 99 ? 3.555 0.618 -18.796 1.00 89.00 99 TYR A N 1
ATOM 811 C CA . TYR A 1 99 ? 3.964 0.865 -17.413 1.00 89.00 99 TYR A CA 1
ATOM 812 C C . TYR A 1 99 ? 2.796 0.612 -16.459 1.00 89.00 99 TYR A C 1
ATOM 814 O O . TYR A 1 99 ? 2.899 -0.183 -15.520 1.00 89.00 99 TYR A O 1
ATOM 822 N N . HIS A 1 100 ? 1.645 1.229 -16.743 1.00 90.69 100 HIS A N 1
ATOM 823 C CA . HIS A 1 100 ? 0.431 1.053 -15.952 1.00 90.69 100 HIS A CA 1
ATOM 824 C C . HIS A 1 100 ? -0.071 -0.390 -15.981 1.00 90.69 100 HIS A C 1
ATOM 826 O O . HIS A 1 100 ? -0.475 -0.917 -14.950 1.00 90.69 100 HIS A O 1
ATOM 832 N N . ARG A 1 101 ? -0.018 -1.067 -17.132 1.00 91.56 101 ARG A N 1
ATOM 833 C CA . ARG A 1 101 ? -0.421 -2.473 -17.241 1.00 91.56 101 ARG A CA 1
ATOM 834 C C . ARG A 1 101 ? 0.415 -3.359 -16.318 1.00 91.56 101 ARG A C 1
ATOM 836 O O . ARG A 1 101 ? -0.155 -4.094 -15.519 1.00 91.56 101 ARG A O 1
ATOM 843 N N . VAL A 1 102 ? 1.743 -3.276 -16.406 1.00 89.88 102 VAL A N 1
ATOM 844 C CA . VAL A 1 102 ? 2.659 -4.119 -15.619 1.00 89.88 102 VAL A CA 1
ATOM 845 C C . VAL A 1 102 ? 2.533 -3.834 -14.123 1.00 89.88 102 VAL A C 1
ATOM 847 O O . VAL A 1 102 ? 2.399 -4.765 -13.326 1.00 89.88 102 VAL A O 1
ATOM 850 N N . THR A 1 103 ? 2.533 -2.560 -13.735 1.00 93.56 103 THR A N 1
ATOM 851 C CA . THR A 1 103 ? 2.434 -2.147 -12.325 1.00 93.56 103 THR A CA 1
ATOM 852 C C . THR A 1 103 ? 1.095 -2.555 -11.711 1.00 93.56 103 THR A C 1
ATOM 854 O O . THR A 1 103 ? 1.083 -3.213 -10.672 1.00 93.56 103 THR A O 1
ATOM 857 N N . ASN A 1 104 ? -0.026 -2.292 -12.393 1.00 94.31 104 ASN A N 1
ATOM 858 C CA . ASN A 1 104 ? -1.360 -2.675 -11.924 1.00 94.31 104 ASN A CA 1
ATOM 859 C C . ASN A 1 104 ? -1.507 -4.194 -11.773 1.00 94.31 104 ASN A C 1
ATOM 861 O O . ASN A 1 104 ? -2.015 -4.650 -10.751 1.00 94.31 104 ASN A O 1
ATOM 865 N N . GLN A 1 105 ? -1.033 -4.976 -12.751 1.00 93.31 105 GLN A N 1
ATOM 866 C CA . GLN A 1 105 ? -1.062 -6.442 -12.678 1.00 93.31 105 GLN A CA 1
ATOM 867 C C . GLN A 1 105 ? -0.215 -6.968 -11.516 1.00 93.31 105 GLN A C 1
ATOM 869 O O . GLN A 1 105 ? -0.616 -7.907 -10.832 1.00 93.31 105 GLN A O 1
ATOM 874 N N . THR A 1 106 ? 0.933 -6.338 -11.260 1.00 94.81 106 THR A N 1
ATOM 875 C CA . THR A 1 106 ? 1.796 -6.695 -10.130 1.00 94.81 106 THR A CA 1
ATOM 876 C C . THR A 1 106 ? 1.097 -6.414 -8.800 1.00 94.81 106 THR A C 1
ATOM 878 O O . THR A 1 106 ? 1.059 -7.285 -7.938 1.00 94.81 106 THR A O 1
ATOM 881 N N . TYR A 1 107 ? 0.477 -5.241 -8.638 1.00 96.50 107 TYR A N 1
ATOM 882 C CA . TYR A 1 107 ? -0.267 -4.899 -7.420 1.00 96.50 107 TYR A CA 1
ATOM 883 C C . TYR A 1 107 ? -1.464 -5.822 -7.188 1.00 96.50 107 TYR A C 1
ATOM 885 O O . TYR A 1 107 ? -1.697 -6.269 -6.067 1.00 96.50 107 TYR A O 1
ATOM 893 N N . GLU A 1 108 ? -2.209 -6.148 -8.242 1.00 95.12 108 GLU A N 1
ATOM 894 C CA . GLU A 1 108 ? -3.328 -7.085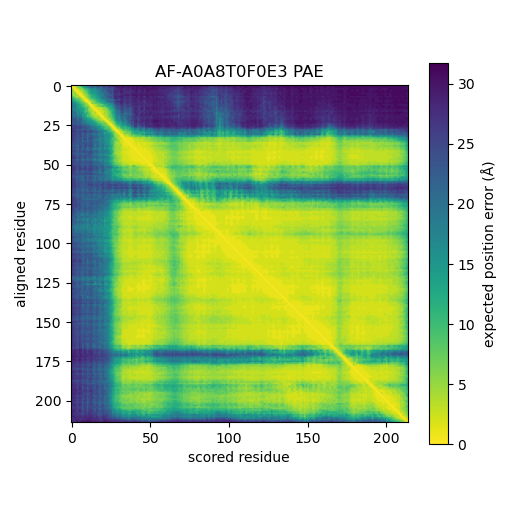 -8.156 1.00 95.12 108 GLU A CA 1
ATOM 895 C C . GLU A 1 108 ? -2.855 -8.481 -7.727 1.00 95.12 108 GLU A C 1
ATOM 897 O O . GLU A 1 108 ? -3.458 -9.079 -6.838 1.00 95.12 108 GLU A O 1
ATOM 902 N N . HIS A 1 109 ? -1.734 -8.971 -8.265 1.00 95.19 109 HIS A N 1
ATOM 903 C CA . HIS A 1 109 ? -1.153 -10.256 -7.861 1.00 95.19 109 HIS A CA 1
ATOM 904 C C . HIS A 1 109 ? -0.636 -10.242 -6.411 1.00 95.19 109 HIS A C 1
ATOM 906 O O . HIS A 1 109 ? -0.910 -11.176 -5.651 1.00 95.19 109 HIS A O 1
ATOM 912 N N . VAL A 1 110 ? -0.002 -9.150 -5.965 1.00 96.19 110 VAL A N 1
ATOM 913 C CA . VAL A 1 110 ? 0.385 -8.950 -4.554 1.00 96.19 110 VAL A CA 1
ATOM 914 C C . VAL A 1 110 ? -0.833 -9.029 -3.635 1.00 96.19 110 VAL A C 1
ATOM 916 O O . VAL A 1 110 ? -0.782 -9.707 -2.608 1.00 96.19 110 VAL A O 1
ATOM 919 N N . GLN A 1 111 ? -1.939 -8.383 -4.010 1.00 94.50 111 GLN A N 1
ATOM 920 C CA . GLN A 1 111 ? -3.173 -8.396 -3.227 1.00 94.50 111 GLN A CA 1
ATOM 921 C C . GLN A 1 111 ? -3.815 -9.788 -3.181 1.00 94.50 111 GLN A C 1
ATOM 923 O O . GLN A 1 111 ? -4.239 -10.228 -2.114 1.00 94.50 111 GLN A O 1
ATOM 928 N N . LEU A 1 112 ? -3.854 -10.495 -4.315 1.00 93.69 112 LEU A N 1
ATOM 929 C CA . LEU A 1 112 ? -4.382 -11.860 -4.408 1.00 93.69 112 LEU A CA 1
ATOM 930 C C . LEU A 1 112 ? -3.571 -12.845 -3.557 1.00 93.69 112 LEU A C 1
ATOM 932 O O . LEU A 1 112 ? -4.143 -13.678 -2.857 1.00 93.69 112 LEU A O 1
ATOM 936 N N . THR A 1 113 ? -2.243 -12.732 -3.587 1.00 94.00 113 THR A N 1
ATOM 937 C CA . THR A 1 113 ? -1.330 -13.601 -2.827 1.00 94.00 113 THR A CA 1
ATOM 938 C C . THR A 1 113 ? -1.108 -13.144 -1.385 1.00 94.00 113 THR A C 1
ATOM 940 O O . THR A 1 113 ? -0.492 -13.874 -0.609 1.00 94.00 113 THR A O 1
ATOM 943 N N . LYS A 1 114 ? -1.607 -11.955 -1.015 1.00 94.38 114 LYS A N 1
ATOM 944 C CA . LYS A 1 114 ? -1.435 -11.299 0.295 1.00 94.38 114 LYS A CA 1
ATOM 945 C C . LYS A 1 114 ? 0.035 -11.098 0.693 1.00 94.38 114 LYS A C 1
ATOM 947 O O . LYS A 1 114 ? 0.366 -11.020 1.872 1.00 94.38 114 LYS A O 1
ATOM 952 N N . LYS A 1 115 ? 0.937 -10.993 -0.287 1.00 94.56 115 LYS A N 1
ATOM 953 C CA . LYS A 1 115 ? 2.390 -10.850 -0.080 1.00 94.56 115 LYS A CA 1
ATOM 954 C C . LYS A 1 115 ? 2.823 -9.378 0.008 1.00 94.56 115 LYS A C 1
ATOM 956 O O . LYS A 1 115 ? 3.792 -8.970 -0.630 1.00 94.56 115 LYS A O 1
ATOM 961 N N . PHE A 1 116 ? 2.111 -8.567 0.794 1.00 95.25 116 PHE A N 1
ATOM 962 C CA . PHE A 1 116 ? 2.377 -7.124 0.910 1.00 95.25 116 PHE A CA 1
ATOM 963 C C . PHE A 1 116 ? 3.762 -6.807 1.497 1.00 95.25 116 PHE A C 1
ATOM 965 O O . PHE A 1 116 ? 4.387 -5.822 1.105 1.00 95.25 116 PHE A O 1
ATOM 972 N N . ASP A 1 117 ? 4.270 -7.672 2.380 1.00 92.81 117 ASP A N 1
ATOM 973 C CA . ASP A 1 117 ? 5.602 -7.563 2.995 1.00 92.81 117 ASP A CA 1
ATOM 974 C C . ASP A 1 117 ? 6.745 -7.439 1.991 1.00 92.81 117 ASP A C 1
ATOM 976 O O . ASP A 1 117 ? 7.720 -6.724 2.230 1.00 92.81 117 ASP A O 1
ATOM 980 N N . LEU A 1 118 ? 6.633 -8.118 0.848 1.00 93.56 118 LEU A N 1
ATOM 981 C CA . LEU A 1 118 ? 7.701 -8.116 -0.146 1.00 93.56 118 LEU A CA 1
ATOM 982 C C . LEU A 1 118 ? 7.941 -6.710 -0.699 1.00 93.56 118 LEU A C 1
ATOM 984 O O . LEU A 1 118 ? 9.081 -6.360 -0.986 1.00 93.56 118 LEU A O 1
ATOM 988 N N . LEU A 1 119 ? 6.905 -5.870 -0.732 1.00 94.56 119 LEU A N 1
ATOM 989 C CA . LEU A 1 119 ? 7.014 -4.478 -1.152 1.00 94.56 119 LEU A CA 1
ATOM 990 C C . LEU A 1 119 ? 7.169 -3.489 0.011 1.00 94.56 119 LEU A C 1
ATOM 992 O O . LEU A 1 119 ? 7.466 -2.329 -0.261 1.00 94.56 119 LEU A O 1
ATOM 996 N N . ARG A 1 120 ? 7.031 -3.891 1.285 1.00 92.94 120 ARG A N 1
ATOM 997 C CA . ARG A 1 120 ? 7.297 -3.004 2.441 1.00 92.94 120 ARG A CA 1
ATOM 998 C C . ARG A 1 120 ? 8.716 -2.446 2.379 1.00 92.94 120 ARG A C 1
ATOM 1000 O O . ARG A 1 120 ? 9.636 -3.148 1.959 1.00 92.94 120 ARG A O 1
ATOM 1007 N N . SER A 1 121 ? 8.885 -1.193 2.799 1.00 91.88 121 SER A N 1
ATOM 1008 C CA . SER A 1 121 ? 10.180 -0.494 2.792 1.00 91.88 121 SER A CA 1
ATOM 1009 C C . SER A 1 121 ? 10.867 -0.419 1.423 1.00 91.88 121 SER A C 1
ATOM 1011 O O . SER A 1 121 ? 12.071 -0.200 1.344 1.00 91.88 121 SER A O 1
ATOM 1013 N N . THR A 1 122 ? 10.098 -0.551 0.339 1.00 93.38 122 THR A N 1
ATOM 1014 C CA . THR A 1 122 ? 10.552 -0.276 -1.029 1.00 93.38 122 THR A CA 1
ATOM 1015 C C . THR A 1 122 ? 9.921 1.020 -1.530 1.00 93.38 122 THR A C 1
ATOM 1017 O O . THR A 1 122 ? 8.873 1.460 -1.044 1.00 93.38 122 THR A O 1
ATOM 1020 N N . ARG A 1 123 ? 10.498 1.610 -2.582 1.00 91.75 123 ARG A N 1
ATOM 1021 C CA . ARG A 1 123 ? 9.909 2.770 -3.277 1.00 91.75 123 ARG A CA 1
ATOM 1022 C C . ARG A 1 123 ? 8.531 2.488 -3.895 1.00 91.75 123 ARG A C 1
ATOM 1024 O O . ARG A 1 123 ? 7.827 3.426 -4.261 1.00 91.75 123 ARG A O 1
ATOM 1031 N N . HIS A 1 124 ? 8.165 1.214 -4.026 1.00 95.25 124 HIS A N 1
ATOM 1032 C CA . HIS A 1 124 ? 6.947 0.757 -4.688 1.00 95.25 124 HIS A CA 1
ATOM 1033 C C . HIS A 1 124 ? 5.757 0.608 -3.741 1.00 95.25 124 HIS A C 1
ATOM 1035 O O . HIS A 1 124 ? 4.620 0.564 -4.211 1.00 95.25 124 HIS A O 1
ATOM 1041 N N . PHE A 1 125 ? 5.985 0.584 -2.421 1.00 96.38 125 PHE A N 1
ATOM 1042 C CA . PHE A 1 125 ? 4.906 0.440 -1.442 1.00 96.38 125 PHE A CA 1
ATOM 1043 C C . PHE A 1 125 ? 3.917 1.605 -1.502 1.00 96.38 125 PHE A C 1
ATOM 1045 O O . PHE A 1 125 ? 2.719 1.393 -1.653 1.00 96.38 125 PHE A O 1
ATOM 1052 N N . GLY A 1 126 ? 4.412 2.844 -1.438 1.00 95.62 126 GLY A N 1
ATOM 1053 C CA . GLY A 1 126 ? 3.572 4.042 -1.486 1.00 95.62 126 GLY A CA 1
ATOM 1054 C C . GLY A 1 126 ? 2.664 4.097 -2.727 1.00 95.62 126 GLY A C 1
ATOM 1055 O O . GLY A 1 126 ? 1.448 4.221 -2.570 1.00 95.62 126 GLY A O 1
ATOM 1056 N N . PRO A 1 127 ? 3.208 3.955 -3.954 1.00 95.50 127 PRO A N 1
ATOM 1057 C CA . PRO A 1 127 ? 2.409 3.854 -5.177 1.00 95.50 127 PRO A CA 1
ATOM 1058 C C . PRO A 1 127 ? 1.365 2.731 -5.150 1.00 95.50 127 PRO A C 1
ATOM 1060 O O . PRO A 1 127 ? 0.227 2.957 -5.558 1.00 95.50 127 PRO A O 1
ATOM 1063 N N . MET A 1 128 ? 1.713 1.554 -4.618 1.00 96.88 128 MET A N 1
ATOM 1064 C CA . MET A 1 128 ? 0.779 0.436 -4.466 1.00 96.88 128 MET A CA 1
ATOM 1065 C C . MET A 1 128 ? -0.381 0.784 -3.521 1.00 96.88 128 MET A C 1
ATOM 1067 O O . MET A 1 128 ? -1.542 0.574 -3.870 1.00 96.88 128 MET A O 1
ATOM 1071 N N . VAL A 1 129 ? -0.094 1.348 -2.341 1.00 97.19 129 VAL A N 1
ATOM 1072 C CA . VAL A 1 129 ? -1.147 1.759 -1.398 1.00 97.19 129 VAL A CA 1
ATOM 1073 C C . VAL A 1 129 ? -2.035 2.826 -2.029 1.00 97.19 129 VAL A C 1
ATOM 1075 O O . VAL A 1 129 ? -3.257 2.721 -1.973 1.00 97.19 129 VAL A O 1
ATOM 1078 N N . PHE A 1 130 ? -1.446 3.823 -2.690 1.00 96.19 130 PHE A N 1
ATOM 1079 C CA . PHE A 1 130 ? -2.207 4.857 -3.384 1.00 96.19 130 PHE A CA 1
ATOM 1080 C C . PHE A 1 130 ? -3.121 4.278 -4.473 1.00 96.19 130 PHE A C 1
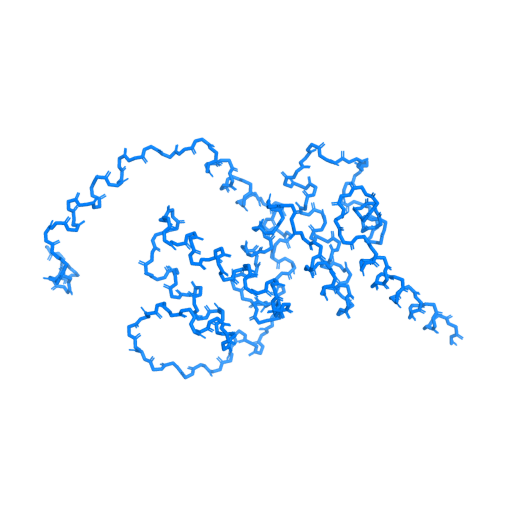ATOM 1082 O O . PHE A 1 130 ? -4.275 4.690 -4.587 1.00 96.19 130 PHE A O 1
ATOM 1089 N N . TYR A 1 131 ? -2.636 3.299 -5.238 1.00 95.75 131 TYR A N 1
ATOM 1090 C CA . TYR A 1 131 ? -3.418 2.591 -6.248 1.00 95.75 131 TYR A CA 1
ATOM 1091 C C . TYR A 1 131 ? -4.642 1.887 -5.645 1.00 95.75 131 TYR A C 1
ATOM 1093 O O . TYR A 1 131 ? -5.762 2.079 -6.130 1.00 95.75 131 TYR A O 1
ATOM 1101 N N .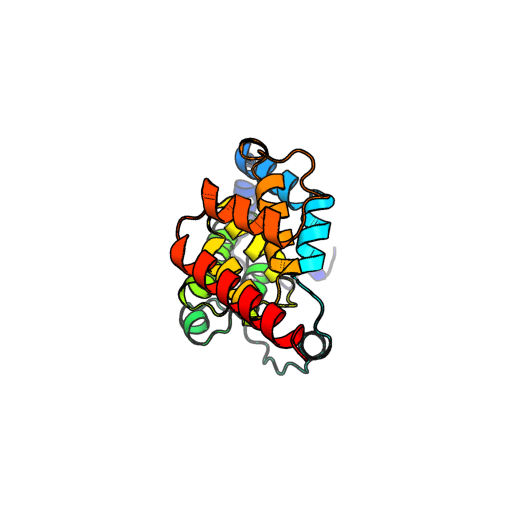 PHE A 1 132 ? -4.458 1.133 -4.559 1.00 96.31 132 PHE A N 1
ATOM 1102 C CA . PHE A 1 132 ? -5.555 0.469 -3.850 1.00 96.31 132 PHE A CA 1
ATOM 1103 C C . PHE A 1 132 ? -6.561 1.466 -3.282 1.00 96.31 132 PHE A C 1
ATOM 1105 O O . PHE A 1 132 ? -7.773 1.297 -3.452 1.00 96.31 132 PHE A O 1
ATOM 1112 N N . THR A 1 133 ? -6.072 2.551 -2.683 1.00 95.19 133 THR A N 1
ATOM 1113 C CA . THR A 1 133 ? -6.920 3.612 -2.145 1.00 95.19 133 THR A CA 1
ATOM 1114 C C . THR A 1 133 ? -7.735 4.282 -3.239 1.00 95.19 133 THR A C 1
ATOM 1116 O O . THR A 1 133 ? -8.948 4.427 -3.097 1.00 95.19 133 THR A O 1
ATOM 1119 N N . HIS A 1 134 ? -7.114 4.632 -4.365 1.00 92.69 134 HIS A N 1
ATOM 1120 C CA . HIS A 1 134 ? -7.813 5.224 -5.499 1.00 92.69 134 HIS A CA 1
ATOM 1121 C C . HIS A 1 134 ? -8.893 4.287 -6.064 1.00 92.69 134 HIS A C 1
ATOM 1123 O O . HIS A 1 134 ? -10.009 4.736 -6.324 1.00 92.69 134 HIS A O 1
ATOM 1129 N N . LYS A 1 135 ? -8.604 2.981 -6.166 1.00 92.75 135 LYS A N 1
ATOM 1130 C CA . LYS A 1 135 ? -9.566 1.943 -6.580 1.00 92.75 135 LYS A CA 1
ATOM 1131 C C . LYS A 1 135 ? -10.625 1.596 -5.520 1.00 92.75 135 LYS A C 1
ATOM 1133 O O . LYS A 1 135 ? -11.476 0.753 -5.792 1.00 92.75 135 LYS A O 1
ATOM 1138 N N . LYS A 1 136 ? -10.595 2.224 -4.337 1.00 93.56 136 LYS A N 1
ATOM 1139 C CA . LYS A 1 136 ? -11.468 1.923 -3.187 1.00 93.56 136 LYS A CA 1
ATOM 1140 C C . LYS A 1 136 ? -11.397 0.450 -2.745 1.00 93.56 136 LYS A C 1
ATOM 1142 O O . LYS A 1 136 ? -12.380 -0.103 -2.269 1.00 93.56 136 LYS A O 1
ATOM 1147 N N . ASN A 1 137 ? -10.230 -0.178 -2.894 1.00 93.81 137 ASN A N 1
ATOM 1148 C CA . ASN A 1 137 ? -9.998 -1.586 -2.575 1.00 93.81 137 ASN A CA 1
ATOM 1149 C C . ASN A 1 137 ? -8.819 -1.729 -1.605 1.00 93.81 137 ASN A C 1
ATOM 1151 O O . ASN A 1 137 ? -7.748 -2.179 -1.994 1.00 93.81 137 ASN A O 1
ATOM 1155 N N . ILE A 1 138 ? -9.001 -1.280 -0.361 1.00 95.69 138 ILE A N 1
ATOM 1156 C CA . ILE A 1 138 ? -7.950 -1.301 0.674 1.00 95.69 138 ILE A CA 1
ATOM 1157 C C . ILE A 1 138 ? -8.162 -2.384 1.737 1.00 95.69 138 ILE A C 1
ATOM 1159 O O . ILE A 1 138 ? -7.259 -2.624 2.533 1.00 95.69 138 ILE A O 1
ATOM 1163 N N . ASP A 1 139 ? -9.315 -3.060 1.744 1.00 95.00 139 ASP A N 1
ATOM 1164 C CA . ASP A 1 139 ? -9.702 -4.019 2.789 1.00 95.00 139 ASP A CA 1
ATOM 1165 C C . ASP A 1 139 ? -8.628 -5.081 3.038 1.00 95.00 139 ASP A C 1
ATOM 1167 O O . ASP A 1 139 ? -8.229 -5.325 4.175 1.00 95.00 139 ASP A O 1
ATOM 1171 N N . GLN A 1 140 ? -8.106 -5.684 1.968 1.00 95.56 140 GLN A N 1
ATOM 1172 C CA . GLN A 1 140 ? -7.146 -6.776 2.094 1.00 95.56 140 GLN A CA 1
ATOM 1173 C C . GLN A 1 140 ? -5.800 -6.314 2.669 1.00 95.56 140 GLN A C 1
ATOM 1175 O O . GLN A 1 140 ? -5.170 -7.069 3.415 1.00 95.56 140 GLN A O 1
ATOM 1180 N N . LEU A 1 141 ? -5.384 -5.086 2.344 1.00 95.94 141 LEU A N 1
ATOM 1181 C CA . LEU A 1 141 ? -4.194 -4.450 2.904 1.00 95.94 141 LEU A CA 1
ATOM 1182 C C . LEU A 1 141 ? -4.404 -4.097 4.381 1.00 95.94 141 LEU A C 1
ATOM 1184 O O . LEU A 1 141 ? -3.517 -4.330 5.198 1.00 95.94 141 LEU A O 1
ATOM 1188 N N . LEU A 1 142 ? -5.583 -3.579 4.738 1.00 96.38 142 LEU A N 1
ATOM 1189 C CA . LEU A 1 142 ? -5.930 -3.276 6.125 1.00 96.38 142 LEU A CA 1
ATOM 1190 C C . LEU A 1 142 ? -5.942 -4.545 6.986 1.00 96.38 142 LEU A C 1
ATOM 1192 O O . LEU A 1 142 ? -5.386 -4.527 8.080 1.00 96.38 142 LEU A O 1
ATOM 1196 N N . ILE A 1 143 ? -6.491 -5.658 6.485 1.00 94.94 143 ILE A N 1
ATOM 1197 C CA . ILE A 1 143 ? -6.448 -6.954 7.183 1.00 94.94 143 ILE A CA 1
ATOM 1198 C C . ILE A 1 143 ? -4.996 -7.378 7.444 1.00 94.94 143 ILE A C 1
ATOM 1200 O O . ILE A 1 143 ? -4.688 -7.803 8.557 1.00 94.94 143 ILE A O 1
ATOM 1204 N N . ASP A 1 144 ? -4.100 -7.250 6.457 1.00 95.19 144 ASP A N 1
ATOM 1205 C CA . ASP A 1 144 ? -2.672 -7.568 6.619 1.00 95.19 144 ASP A CA 1
ATOM 1206 C C . ASP A 1 144 ? -2.002 -6.679 7.679 1.00 95.19 144 ASP A C 1
ATOM 1208 O O . ASP A 1 144 ? -1.364 -7.191 8.599 1.00 95.19 144 ASP A O 1
ATOM 1212 N N . MET A 1 145 ? -2.196 -5.358 7.607 1.00 95.12 145 MET A N 1
ATOM 1213 C CA . MET A 1 145 ? -1.627 -4.408 8.570 1.00 95.12 145 MET A CA 1
ATOM 1214 C C . MET A 1 145 ? -2.122 -4.670 9.995 1.00 95.12 145 MET A C 1
ATOM 1216 O O . MET A 1 145 ? -1.318 -4.739 10.924 1.00 95.12 145 MET A O 1
ATOM 1220 N N . ILE A 1 146 ? -3.432 -4.865 10.165 1.00 94.31 146 ILE A N 1
ATOM 1221 C CA . ILE A 1 146 ? -4.057 -5.156 11.458 1.00 94.31 146 ILE A CA 1
ATOM 1222 C C . ILE A 1 146 ? -3.505 -6.477 12.004 1.00 94.31 146 ILE A C 1
ATOM 1224 O O . ILE A 1 146 ? -2.962 -6.494 13.104 1.00 94.31 146 ILE A O 1
ATOM 1228 N N . SER A 1 147 ? -3.513 -7.552 11.213 1.00 92.12 147 SER A N 1
ATOM 1229 C CA . SER A 1 147 ? -3.008 -8.871 11.640 1.00 92.12 147 SER A CA 1
ATOM 1230 C C . SER A 1 147 ? -1.535 -8.857 12.073 1.00 92.12 147 SER A C 1
ATOM 1232 O O . SER A 1 147 ? -1.113 -9.711 12.844 1.00 92.12 147 SER A O 1
ATOM 1234 N N . ARG A 1 148 ? -0.749 -7.881 11.605 1.00 90.62 148 ARG A N 1
ATOM 1235 C CA . ARG A 1 148 ? 0.666 -7.674 11.965 1.00 90.62 148 ARG A CA 1
ATOM 1236 C C . ARG A 1 148 ? 0.875 -6.684 13.113 1.00 90.62 148 ARG A C 1
ATOM 1238 O O . ARG A 1 148 ? 2.004 -6.275 13.359 1.00 90.62 148 ARG A O 1
ATOM 1245 N N . HIS A 1 149 ? -0.196 -6.278 13.791 1.00 91.25 149 HIS A N 1
ATOM 1246 C CA . HIS A 1 149 ? -0.203 -5.270 14.854 1.00 91.25 149 HIS A CA 1
ATOM 1247 C C . HIS A 1 149 ? 0.223 -3.856 14.411 1.00 91.25 149 HIS A C 1
ATOM 1249 O O . HIS A 1 149 ? 0.604 -3.028 15.236 1.00 91.25 149 HIS A O 1
ATOM 1255 N N . LEU A 1 150 ? 0.093 -3.529 13.122 1.00 92.50 150 LEU A N 1
ATOM 1256 C CA . LEU A 1 150 ? 0.437 -2.219 12.556 1.00 92.50 150 LEU A CA 1
ATOM 1257 C C . LEU A 1 150 ? -0.799 -1.320 12.473 1.00 92.50 150 LEU A C 1
ATOM 1259 O O . LEU A 1 150 ? -1.223 -0.882 11.404 1.00 92.50 150 LEU A O 1
ATOM 1263 N N . ILE A 1 151 ? -1.395 -1.058 13.637 1.00 93.00 151 ILE A N 1
ATOM 1264 C CA . ILE A 1 151 ? -2.634 -0.274 13.751 1.00 93.00 151 ILE A CA 1
ATOM 1265 C C . ILE A 1 151 ? -2.441 1.173 13.293 1.00 93.00 151 ILE A C 1
ATOM 1267 O O . ILE A 1 151 ? -3.320 1.714 12.621 1.00 93.00 151 ILE A O 1
ATOM 1271 N N . SER A 1 152 ? -1.284 1.776 13.589 1.00 93.62 152 SER A N 1
ATOM 1272 C CA . SER A 1 152 ? -1.004 3.149 13.158 1.00 93.62 152 SER A CA 1
ATOM 1273 C C . SER A 1 152 ? -1.010 3.251 11.631 1.00 93.62 152 SER A C 1
ATOM 1275 O O . SER A 1 152 ? -1.729 4.089 11.086 1.00 93.62 152 SER A O 1
ATOM 1277 N N . ASP A 1 153 ? -0.336 2.324 10.938 1.00 94.94 153 ASP A N 1
ATOM 1278 C CA . ASP A 1 153 ? -0.285 2.288 9.470 1.00 94.94 153 ASP A CA 1
ATOM 1279 C C . ASP A 1 153 ? -1.658 2.000 8.848 1.00 94.94 153 ASP A C 1
ATOM 1281 O O . ASP A 1 153 ? -2.033 2.614 7.844 1.00 94.94 153 ASP A O 1
ATOM 1285 N N . ALA A 1 154 ? -2.440 1.104 9.461 1.00 95.75 154 ALA A N 1
ATOM 1286 C CA . ALA A 1 154 ? -3.811 0.829 9.039 1.00 95.75 154 ALA A CA 1
ATOM 1287 C C . ALA A 1 154 ? -4.690 2.084 9.167 1.00 95.75 154 ALA A C 1
ATOM 1289 O O . ALA A 1 154 ? -5.416 2.440 8.236 1.00 95.75 154 ALA A O 1
ATOM 1290 N N . SER A 1 155 ? -4.591 2.797 10.293 1.00 94.81 155 SER A N 1
ATOM 1291 C CA . SER A 1 155 ? -5.341 4.032 10.523 1.00 94.81 155 SER A CA 1
ATOM 1292 C C . SER A 1 155 ? -4.939 5.126 9.533 1.00 94.81 155 SER A C 1
ATOM 1294 O O . SER A 1 155 ? -5.803 5.783 8.957 1.00 94.81 155 SER A O 1
ATOM 1296 N N . ASP A 1 156 ? -3.644 5.273 9.251 1.00 95.38 156 ASP A N 1
ATOM 1297 C CA . ASP A 1 156 ? -3.122 6.235 8.285 1.00 95.38 156 ASP A CA 1
ATOM 1298 C C . ASP A 1 156 ? -3.551 5.902 6.854 1.00 95.38 156 ASP A C 1
ATOM 1300 O O . ASP A 1 156 ? -3.880 6.801 6.082 1.00 95.38 156 ASP A O 1
ATOM 1304 N N . THR A 1 157 ? -3.631 4.617 6.509 1.00 96.06 157 THR A N 1
ATOM 1305 C CA . THR A 1 157 ? -4.172 4.161 5.221 1.00 96.06 157 THR A CA 1
ATOM 1306 C C . THR A 1 157 ? -5.646 4.553 5.071 1.00 96.06 157 THR A C 1
ATOM 1308 O O . THR A 1 157 ? -6.062 5.007 4.005 1.00 96.06 157 THR A O 1
ATOM 1311 N N . VAL A 1 158 ? -6.436 4.479 6.147 1.00 94.94 158 VAL A N 1
ATOM 1312 C CA . VAL A 1 158 ? -7.819 4.986 6.152 1.00 94.94 158 VAL A CA 1
ATOM 1313 C C . VAL A 1 158 ? -7.871 6.520 6.092 1.00 94.94 158 VAL A C 1
ATOM 1315 O O . VAL A 1 158 ? -8.703 7.071 5.371 1.00 94.94 158 VAL A O 1
ATOM 1318 N N . ARG A 1 159 ? -6.964 7.242 6.765 1.00 93.56 159 ARG A N 1
ATOM 1319 C CA . ARG A 1 159 ? -6.855 8.711 6.618 1.00 93.56 159 ARG A CA 1
ATOM 1320 C C . ARG A 1 159 ? -6.561 9.093 5.169 1.00 93.56 159 ARG A C 1
ATOM 1322 O O . ARG A 1 159 ? -7.176 10.016 4.642 1.00 93.56 159 ARG A O 1
ATOM 1329 N N . LEU A 1 160 ? -5.672 8.353 4.505 1.00 93.81 160 LEU A N 1
ATOM 1330 C CA . LEU A 1 160 ? -5.379 8.525 3.085 1.00 93.81 160 LEU A CA 1
ATOM 1331 C C . LEU A 1 160 ? -6.618 8.276 2.213 1.00 93.81 160 LEU A C 1
ATOM 1333 O O . LEU A 1 160 ? -6.833 9.005 1.246 1.00 93.81 160 LEU A O 1
ATOM 1337 N N . PHE A 1 161 ? -7.445 7.285 2.555 1.00 93.94 161 PHE A N 1
ATOM 1338 C CA . PHE A 1 161 ? -8.703 7.017 1.857 1.00 93.94 161 PHE A CA 1
ATOM 1339 C C . PHE A 1 161 ? -9.655 8.208 1.888 1.00 93.94 161 PHE A C 1
ATOM 1341 O O . PHE A 1 161 ? -10.117 8.631 0.828 1.00 93.94 161 PHE A O 1
ATOM 1348 N N . TYR A 1 162 ? -9.888 8.800 3.058 1.00 91.44 162 TYR A N 1
ATOM 1349 C CA . TYR A 1 162 ? -10.738 9.988 3.163 1.00 91.44 162 TYR A CA 1
ATOM 1350 C C . TYR A 1 162 ? -10.104 11.235 2.531 1.00 91.44 162 TYR A C 1
ATOM 1352 O O . TYR A 1 162 ? -10.818 12.077 1.994 1.00 91.44 162 TYR A O 1
ATOM 1360 N N . LEU A 1 163 ? -8.770 11.336 2.518 1.00 90.00 163 LEU A N 1
ATOM 1361 C CA . LEU A 1 163 ? -8.063 12.434 1.854 1.00 90.00 163 LEU A CA 1
ATOM 1362 C C . LEU A 1 163 ? -8.202 12.383 0.323 1.00 90.00 163 LEU A C 1
ATOM 1364 O O . LEU A 1 163 ? -8.309 13.422 -0.324 1.00 90.00 163 LEU A O 1
ATOM 1368 N N . ILE A 1 164 ? -8.196 11.181 -0.263 1.00 89.69 164 ILE A N 1
ATOM 1369 C CA . ILE A 1 164 ? -8.366 10.984 -1.711 1.00 89.69 164 ILE A CA 1
ATOM 1370 C C . ILE A 1 164 ? -9.841 11.087 -2.116 1.00 89.69 164 ILE A C 1
ATOM 1372 O O . ILE A 1 164 ? -10.141 11.643 -3.174 1.00 89.69 164 ILE A O 1
ATOM 1376 N N . HIS A 1 165 ? -10.749 10.577 -1.281 1.00 89.44 165 HIS A N 1
ATOM 1377 C CA . HIS A 1 165 ? -12.196 10.565 -1.513 1.00 89.44 165 HIS A CA 1
ATOM 1378 C C . HIS A 1 165 ? -12.896 11.517 -0.547 1.00 89.44 165 HIS A C 1
ATOM 1380 O O . HIS A 1 165 ? -13.667 11.096 0.318 1.00 89.44 165 HIS A O 1
ATOM 1386 N N . SER A 1 166 ? -12.617 12.815 -0.696 1.00 83.75 166 SER A N 1
ATOM 1387 C CA . SER A 1 166 ? -13.158 13.865 0.176 1.00 83.75 166 SER A CA 1
ATOM 1388 C C . SER A 1 166 ? -14.691 13.897 0.215 1.00 83.75 166 SER A C 1
ATOM 1390 O O . SER A 1 166 ? -15.268 14.438 1.149 1.00 83.75 166 SER A O 1
ATOM 1392 N N . GLU A 1 167 ? -15.372 13.330 -0.788 1.00 82.31 167 GLU A N 1
ATOM 1393 C CA . GLU A 1 167 ? -16.833 13.203 -0.815 1.00 82.31 167 GLU A CA 1
ATOM 1394 C C . GLU A 1 167 ? -17.396 12.204 0.207 1.00 82.31 167 GLU A C 1
ATOM 1396 O O . GLU A 1 167 ? -18.593 12.225 0.483 1.00 82.31 167 GLU A O 1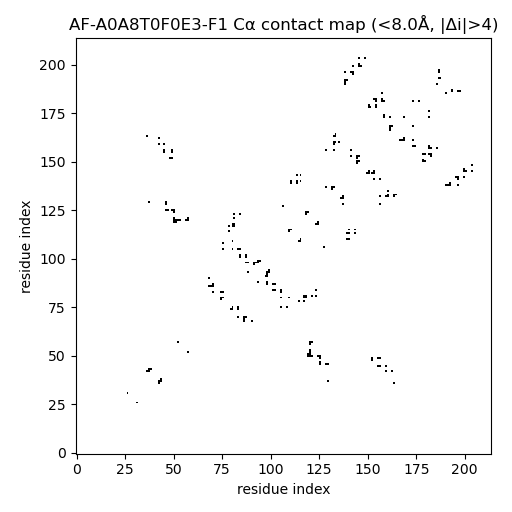
ATOM 1401 N N . LEU A 1 168 ? -16.552 11.318 0.740 1.00 80.94 168 LEU A N 1
ATOM 1402 C CA . LEU A 1 168 ? -16.929 10.280 1.701 1.00 80.94 168 LEU A CA 1
ATOM 1403 C C . LEU A 1 168 ? -16.586 10.659 3.147 1.00 80.94 168 LEU A C 1
ATOM 1405 O O . LEU A 1 168 ? -16.939 9.926 4.072 1.00 80.94 168 LEU A O 1
ATOM 1409 N N . ASP A 1 169 ? -15.897 11.783 3.360 1.00 70.00 169 ASP A N 1
ATOM 1410 C CA . ASP A 1 169 ? -15.514 12.202 4.702 1.00 70.00 169 ASP A CA 1
ATOM 1411 C C . ASP A 1 169 ? -16.750 12.579 5.524 1.00 70.00 169 ASP A C 1
ATOM 1413 O O . ASP A 1 169 ? -17.478 13.528 5.236 1.00 70.00 169 ASP A O 1
ATOM 1417 N N . THR A 1 170 ? -16.987 11.791 6.568 1.00 65.12 170 THR A N 1
ATOM 1418 C CA . THR A 1 170 ? -18.092 11.982 7.514 1.00 65.12 170 THR A CA 1
ATOM 1419 C C . THR A 1 170 ? -17.577 12.480 8.875 1.00 65.12 170 THR A C 1
ATOM 1421 O O . THR A 1 170 ? -18.360 12.717 9.797 1.00 65.12 170 THR A O 1
ATOM 1424 N N . THR A 1 171 ? -16.258 12.626 9.047 1.00 61.84 171 THR A N 1
ATOM 1425 C CA . THR A 1 171 ? -15.620 12.874 10.348 1.00 61.84 171 THR A CA 1
ATOM 1426 C C . THR A 1 171 ? -15.316 14.356 10.573 1.00 61.84 171 THR A C 1
ATOM 1428 O O . THR A 1 171 ? -15.007 15.098 9.652 1.00 61.84 171 THR A O 1
ATOM 1431 N N . LYS A 1 172 ? -15.427 14.825 11.825 1.00 61.03 172 LYS A N 1
ATOM 1432 C CA . LYS A 1 172 ? -15.309 16.260 12.156 1.00 61.03 172 LYS A CA 1
ATOM 1433 C C . LYS A 1 172 ? -13.868 16.779 12.290 1.00 61.03 172 LYS A C 1
ATOM 1435 O O . LYS A 1 172 ? -13.702 17.981 12.458 1.00 61.03 172 LYS A O 1
ATOM 1440 N N . ASP A 1 173 ? -12.856 15.913 12.199 1.00 70.38 173 ASP A N 1
ATOM 1441 C CA . ASP A 1 173 ? -11.434 16.249 12.005 1.00 70.38 173 ASP A CA 1
ATOM 1442 C C . ASP A 1 173 ? -10.655 14.935 11.785 1.00 70.38 173 ASP A C 1
ATOM 1444 O O . ASP A 1 173 ? -10.256 14.287 12.760 1.00 70.38 173 ASP A O 1
ATOM 1448 N N . ILE A 1 174 ? -10.450 14.524 10.521 1.00 71.81 174 ILE A N 1
ATOM 1449 C CA . ILE A 1 174 ? -9.794 13.247 10.173 1.00 71.81 174 ILE A CA 1
ATOM 1450 C C . ILE A 1 174 ? -8.472 13.079 10.911 1.00 71.81 174 ILE A C 1
ATOM 1452 O O . ILE A 1 174 ? -8.128 11.951 11.218 1.00 71.81 174 ILE A O 1
ATOM 1456 N N . HIS A 1 175 ? -7.710 14.143 11.187 1.00 70.38 175 HIS A N 1
ATOM 1457 C CA . HIS A 1 175 ? -6.358 14.048 11.746 1.00 70.38 175 HIS A CA 1
ATOM 1458 C C . HIS A 1 175 ? -6.312 13.884 13.269 1.00 70.38 175 HIS A C 1
ATOM 1460 O O . HIS A 1 175 ? -5.278 13.468 13.790 1.00 70.38 175 HIS A O 1
ATOM 1466 N N . LYS A 1 176 ? -7.403 14.184 13.982 1.00 75.38 176 LYS A N 1
ATOM 1467 C CA . LYS A 1 176 ? -7.471 14.078 15.451 1.00 75.38 176 LYS A CA 1
ATOM 1468 C C . LYS A 1 176 ? -8.240 12.862 15.952 1.00 75.38 176 LYS A C 1
ATOM 1470 O O . LYS A 1 176 ? -8.146 12.551 17.134 1.00 75.38 176 LYS A O 1
ATOM 1475 N N . THR A 1 177 ? -8.984 12.187 15.080 1.00 80.81 177 THR A N 1
ATOM 1476 C CA . THR A 1 177 ? -9.705 10.961 15.435 1.00 80.81 177 THR A CA 1
ATOM 1477 C C . THR A 1 177 ? -8.738 9.862 15.869 1.00 80.81 177 THR A C 1
ATOM 1479 O O . THR A 1 177 ? -7.661 9.705 15.276 1.00 80.81 177 THR A O 1
ATOM 1482 N N . ASP A 1 178 ? -9.144 9.111 16.893 1.00 87.88 178 ASP A N 1
ATOM 1483 C CA . ASP A 1 178 ? -8.412 7.956 17.405 1.00 87.88 178 ASP A CA 1
ATOM 1484 C C . ASP A 1 178 ? -8.215 6.880 16.321 1.00 87.88 178 ASP A C 1
ATOM 1486 O O . ASP A 1 178 ? -9.042 6.717 15.418 1.00 87.88 178 ASP A O 1
ATOM 1490 N N . GLU A 1 179 ? -7.100 6.148 16.396 1.00 90.38 179 GLU A N 1
ATOM 1491 C CA . GLU A 1 179 ? -6.726 5.138 15.397 1.00 90.38 179 GLU A CA 1
ATOM 1492 C C . GLU A 1 179 ? -7.750 3.997 15.301 1.00 90.38 179 GLU A C 1
ATOM 1494 O O . GLU A 1 179 ? -7.994 3.474 14.214 1.00 90.38 179 GLU A O 1
ATOM 1499 N N . ILE A 1 180 ? -8.383 3.614 16.412 1.00 89.62 180 ILE A N 1
ATOM 1500 C CA . ILE A 1 180 ? -9.369 2.527 16.430 1.00 89.62 180 ILE A CA 1
ATOM 1501 C C . ILE A 1 180 ? -10.725 3.047 15.959 1.00 89.62 180 ILE A C 1
ATOM 1503 O O . ILE A 1 180 ? -11.409 2.384 15.176 1.00 89.62 180 ILE A O 1
ATOM 1507 N N . GLU A 1 181 ? -11.103 4.250 16.387 1.00 89.81 181 GLU A N 1
ATOM 1508 C CA . GLU A 1 181 ? -12.366 4.875 15.993 1.00 89.81 181 GLU A CA 1
ATOM 1509 C C . GLU A 1 181 ? -12.442 5.088 14.474 1.00 89.81 181 GLU A C 1
ATOM 1511 O O . GLU A 1 181 ? -13.458 4.761 13.850 1.00 89.81 181 GLU A O 1
ATOM 1516 N N . ILE A 1 182 ? -11.357 5.567 13.852 1.00 91.19 182 ILE A N 1
ATOM 1517 C CA . ILE A 1 182 ? -11.329 5.803 12.404 1.00 91.19 182 ILE A CA 1
ATOM 1518 C C . ILE A 1 182 ? -11.444 4.495 11.607 1.00 91.19 182 ILE A C 1
ATOM 1520 O O . ILE A 1 182 ? -12.169 4.447 10.607 1.00 91.19 182 ILE A O 1
ATOM 1524 N N . LEU A 1 183 ? -10.808 3.418 12.082 1.00 92.12 183 LEU A N 1
ATOM 1525 C CA . LEU A 1 183 ? -10.928 2.081 11.497 1.00 92.12 183 LEU A CA 1
ATOM 1526 C C . LEU A 1 183 ? -12.364 1.561 11.618 1.00 92.12 183 LEU A C 1
ATOM 1528 O O . LEU A 1 183 ? -12.950 1.131 10.628 1.00 92.12 183 LEU A O 1
ATOM 1532 N N . GLN A 1 184 ? -12.976 1.671 12.799 1.00 91.44 184 GLN A N 1
ATOM 1533 C CA . GLN A 1 184 ? -14.367 1.264 13.011 1.00 91.44 184 GLN A CA 1
ATOM 1534 C C . GLN A 1 184 ? -15.352 2.058 12.146 1.00 91.44 184 GLN A C 1
ATOM 1536 O O . GLN A 1 184 ? -16.367 1.509 11.718 1.00 91.44 184 GLN A O 1
ATOM 1541 N N . ASN A 1 185 ? -15.103 3.349 11.913 1.00 90.75 185 ASN A N 1
ATOM 1542 C CA . ASN A 1 185 ? -15.934 4.161 11.025 1.00 90.75 185 ASN A CA 1
ATOM 1543 C C . ASN A 1 185 ? -15.832 3.680 9.569 1.00 90.75 185 ASN A C 1
ATOM 1545 O O . ASN A 1 185 ? -16.850 3.497 8.904 1.00 90.75 185 ASN A O 1
ATOM 1549 N N . TYR A 1 186 ? -14.613 3.403 9.097 1.00 92.31 186 TYR A N 1
ATOM 1550 C CA . TYR A 1 186 ? -14.389 2.859 7.756 1.00 92.31 186 TYR A CA 1
ATOM 1551 C C . TYR A 1 186 ? -15.068 1.496 7.559 1.00 92.31 186 TYR A C 1
ATOM 1553 O O . TYR A 1 186 ? -15.806 1.306 6.592 1.00 92.31 186 TYR A O 1
ATOM 1561 N N . ILE A 1 187 ? -14.882 0.575 8.508 1.00 92.50 187 ILE A N 1
ATOM 1562 C CA . ILE A 1 187 ? -15.457 -0.778 8.473 1.00 92.50 187 ILE A CA 1
ATOM 1563 C C . ILE A 1 187 ? -16.987 -0.734 8.378 1.00 92.50 187 ILE A C 1
ATOM 1565 O O . ILE A 1 187 ? -17.588 -1.512 7.641 1.00 92.50 187 ILE A O 1
ATOM 1569 N N . ARG A 1 188 ? -17.629 0.198 9.092 1.00 90.12 188 ARG A N 1
ATOM 1570 C CA . ARG A 1 188 ? -19.090 0.340 9.095 1.00 90.12 188 ARG A CA 1
ATOM 1571 C C . ARG A 1 188 ? -19.654 0.883 7.783 1.00 90.12 188 ARG A C 1
ATOM 1573 O O . ARG A 1 188 ? -20.731 0.445 7.388 1.00 90.12 188 ARG A O 1
ATOM 1580 N N . ASN A 1 189 ? -18.954 1.815 7.137 1.00 88.25 189 ASN A N 1
ATOM 1581 C CA . ASN A 1 189 ? -19.527 2.613 6.049 1.00 88.25 189 ASN A CA 1
ATOM 1582 C C . ASN A 1 189 ? -18.994 2.261 4.652 1.00 88.25 189 ASN A C 1
ATOM 1584 O O . ASN A 1 189 ? -19.672 2.538 3.663 1.00 88.25 189 ASN A O 1
ATOM 1588 N N . HIS A 1 190 ? -17.783 1.703 4.546 1.00 88.06 190 HIS A N 1
ATOM 1589 C CA . HIS A 1 190 ? -17.062 1.618 3.268 1.00 88.06 190 HIS A CA 1
ATOM 1590 C C . HIS A 1 190 ? -16.408 0.266 2.973 1.00 88.06 190 HIS A C 1
ATOM 1592 O O . HIS A 1 190 ? -16.037 0.031 1.823 1.00 88.06 190 HIS A O 1
ATOM 1598 N N . SER A 1 191 ? -16.251 -0.612 3.966 1.00 89.38 191 SER A N 1
ATOM 1599 C CA . SER A 1 191 ? -15.599 -1.904 3.748 1.00 89.38 191 SER A CA 1
ATOM 1600 C C . SER A 1 191 ? -16.498 -2.897 3.008 1.00 89.38 191 SER A C 1
ATOM 1602 O O . SER A 1 191 ? -17.682 -3.035 3.316 1.00 89.38 191 SER A O 1
ATOM 1604 N N . SER A 1 192 ? -15.913 -3.629 2.060 1.00 90.00 192 SER A N 1
ATOM 1605 C CA . SER A 1 192 ? -16.540 -4.776 1.395 1.00 90.00 192 SER A CA 1
ATOM 1606 C C . SER A 1 192 ? -16.313 -6.078 2.169 1.00 90.00 192 SER A C 1
ATOM 1608 O O . SER A 1 192 ? -17.174 -6.953 2.165 1.00 90.00 192 SER A O 1
ATOM 1610 N N . GLN A 1 193 ? -15.172 -6.216 2.854 1.00 89.50 193 GLN A N 1
ATOM 1611 C CA . GLN A 1 193 ? -14.816 -7.380 3.679 1.00 89.50 193 GLN A CA 1
ATOM 1612 C C . GLN A 1 193 ? -14.949 -7.083 5.176 1.00 89.50 193 GLN A C 1
ATOM 1614 O O . GLN A 1 193 ? -14.015 -7.277 5.961 1.00 89.50 193 GLN A O 1
ATOM 1619 N N . LYS A 1 194 ? -16.139 -6.622 5.564 1.00 89.62 194 LYS A N 1
ATOM 1620 C CA . LYS A 1 194 ? -16.441 -6.175 6.925 1.00 89.62 194 LYS A CA 1
ATOM 1621 C C . LYS A 1 194 ? -16.087 -7.224 7.986 1.00 89.62 194 LYS A C 1
ATOM 1623 O O . LYS A 1 194 ? -15.322 -6.921 8.896 1.00 89.62 194 LYS A O 1
ATOM 1628 N N . ASP A 1 195 ? -16.561 -8.457 7.817 1.00 89.38 195 ASP A N 1
ATOM 1629 C CA . ASP A 1 195 ? -16.379 -9.532 8.803 1.00 89.38 195 ASP A CA 1
ATOM 1630 C C . ASP A 1 195 ? -14.896 -9.841 9.066 1.00 89.38 195 ASP A C 1
ATOM 1632 O O . ASP A 1 195 ? -14.482 -10.047 10.206 1.00 89.38 195 ASP A O 1
ATOM 1636 N N . GLY A 1 196 ? -14.072 -9.828 8.011 1.00 89.31 196 GLY A N 1
ATOM 1637 C CA . GLY A 1 196 ? -12.635 -10.087 8.117 1.00 89.31 196 GLY A CA 1
ATOM 1638 C C . GLY A 1 196 ? -11.894 -8.989 8.880 1.00 89.31 196 GLY A C 1
ATOM 1639 O O . GLY A 1 196 ? -11.023 -9.283 9.700 1.00 89.31 196 GLY A O 1
ATOM 1640 N N . LEU A 1 197 ? -12.260 -7.725 8.650 1.00 90.56 197 LEU A N 1
ATOM 1641 C CA . LEU A 1 197 ? -11.673 -6.588 9.358 1.00 90.56 197 LEU A CA 1
ATOM 1642 C C . LEU A 1 197 ? -12.143 -6.491 10.809 1.00 90.56 197 LEU A C 1
ATOM 1644 O O . LEU A 1 197 ? -11.327 -6.210 11.686 1.00 90.56 197 LEU A O 1
ATOM 1648 N N . GLU A 1 198 ? -13.426 -6.744 11.079 1.00 91.56 198 GLU A N 1
ATOM 1649 C CA . GLU A 1 198 ? -13.958 -6.768 12.445 1.00 91.56 198 GLU A CA 1
ATOM 1650 C C . GLU A 1 198 ? -13.284 -7.861 13.271 1.00 91.56 198 GLU A C 1
ATOM 1652 O O . GLU A 1 198 ? -12.829 -7.593 14.383 1.00 91.56 198 GLU A O 1
ATOM 1657 N N . PHE A 1 199 ? -13.131 -9.061 12.705 1.00 91.25 199 PHE A N 1
ATOM 1658 C CA . PHE A 1 199 ? -12.431 -10.161 13.361 1.00 91.25 199 PHE A CA 1
ATOM 1659 C C . PHE A 1 199 ? -10.964 -9.822 13.668 1.00 91.25 199 PHE A C 1
ATOM 1661 O O . PHE A 1 199 ? -10.491 -10.036 14.789 1.00 91.25 199 PHE A O 1
ATOM 1668 N N . ALA A 1 200 ? -10.243 -9.251 12.698 1.00 89.69 200 ALA A N 1
ATOM 1669 C CA . ALA A 1 200 ? -8.845 -8.872 12.882 1.00 89.69 200 ALA A CA 1
ATOM 1670 C C . ALA A 1 200 ? -8.688 -7.777 13.956 1.00 89.69 200 ALA A C 1
ATOM 1672 O O . ALA A 1 200 ? -7.796 -7.854 14.802 1.00 89.69 200 ALA A O 1
ATOM 1673 N N . LEU A 1 201 ? -9.585 -6.785 13.972 1.00 90.38 201 LEU A N 1
ATOM 1674 C CA . LEU A 1 201 ? -9.566 -5.710 14.962 1.00 90.38 201 LEU A CA 1
ATOM 1675 C C . LEU A 1 201 ? -9.915 -6.217 16.368 1.00 90.38 201 LEU A C 1
ATOM 1677 O O . LEU A 1 201 ? -9.252 -5.846 17.338 1.00 90.38 201 LEU A O 1
ATOM 1681 N N . GLN A 1 202 ? -10.924 -7.084 16.480 1.00 90.62 202 GLN A N 1
ATOM 1682 C CA . GLN A 1 202 ? -11.347 -7.669 17.750 1.00 90.62 202 GLN A CA 1
ATOM 1683 C C . GLN A 1 202 ? -10.223 -8.488 18.392 1.00 90.62 202 GLN A C 1
ATOM 1685 O O . GLN A 1 202 ? -9.945 -8.320 19.578 1.00 90.62 202 GLN A O 1
ATOM 1690 N N . THR A 1 203 ? -9.511 -9.282 17.587 1.00 90.88 203 THR A N 1
ATOM 1691 C CA . THR A 1 203 ? -8.343 -10.059 18.030 1.00 90.88 203 THR A CA 1
ATOM 1692 C C . THR A 1 203 ? -7.318 -9.177 18.755 1.00 90.88 203 THR A C 1
ATOM 1694 O O . THR A 1 203 ? -6.841 -9.517 19.835 1.00 90.88 203 THR A O 1
ATOM 1697 N N . ILE A 1 204 ? -7.022 -7.988 18.223 1.00 87.62 204 ILE A N 1
ATOM 1698 C CA . ILE A 1 204 ? -6.060 -7.052 18.830 1.00 87.62 204 ILE A CA 1
ATOM 1699 C C . ILE A 1 204 ? -6.605 -6.403 20.098 1.00 87.62 204 ILE A C 1
ATOM 1701 O O . ILE A 1 204 ? -5.855 -6.197 21.054 1.00 87.62 204 ILE A O 1
ATOM 1705 N N . LEU A 1 205 ? -7.892 -6.053 20.114 1.00 86.81 205 LEU A N 1
ATOM 1706 C CA . LEU A 1 205 ? -8.534 -5.493 21.302 1.00 86.81 205 LEU A CA 1
ATOM 1707 C C . LEU A 1 205 ? -8.494 -6.477 22.469 1.00 86.81 205 LEU A C 1
ATOM 1709 O O . LEU A 1 205 ? -8.274 -6.063 23.606 1.00 86.81 205 LEU A O 1
ATOM 1713 N N .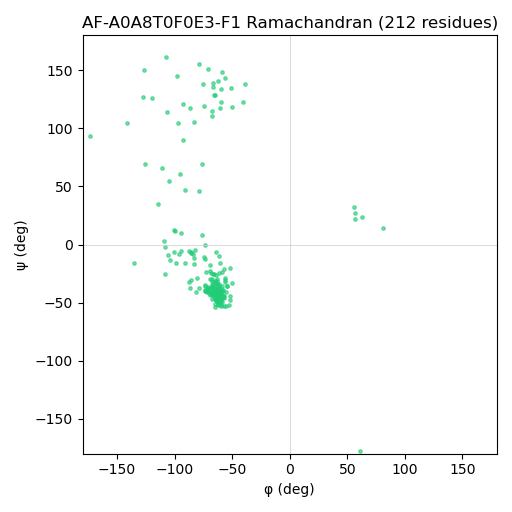 ASP A 1 206 ? -8.679 -7.763 22.193 1.00 87.06 206 ASP A N 1
ATOM 1714 C CA . ASP A 1 206 ? -8.647 -8.794 23.222 1.00 87.06 206 ASP A CA 1
ATOM 1715 C C . ASP A 1 206 ? -7.222 -9.053 23.722 1.00 87.06 206 ASP A C 1
ATOM 1717 O O . ASP A 1 206 ? -7.026 -9.093 24.935 1.00 87.06 206 ASP A O 1
ATOM 1721 N N . HIS A 1 207 ? -6.212 -9.060 22.841 1.00 83.31 207 HIS A N 1
ATOM 1722 C CA . HIS A 1 207 ? -4.804 -9.071 23.265 1.00 83.31 207 HIS A CA 1
ATOM 1723 C C . HIS A 1 207 ? -4.455 -7.884 24.178 1.00 83.31 207 HIS A C 1
ATOM 1725 O O . HIS A 1 207 ? -3.897 -8.084 25.254 1.00 83.31 207 HIS A O 1
ATOM 1731 N N . LYS A 1 208 ? -4.871 -6.657 23.823 1.00 81.75 208 LYS A N 1
ATOM 1732 C CA . LYS A 1 208 ? -4.644 -5.472 24.670 1.00 81.75 208 LYS A CA 1
ATOM 1733 C C . LYS A 1 208 ? -5.285 -5.604 26.054 1.00 81.75 208 LYS A C 1
ATOM 1735 O O . LYS A 1 208 ? -4.702 -5.155 27.035 1.00 81.75 208 LYS A O 1
ATOM 1740 N N . LYS A 1 209 ? -6.484 -6.191 26.155 1.00 82.62 209 LYS A N 1
ATOM 1741 C CA . LYS A 1 209 ? -7.155 -6.408 27.450 1.00 82.62 209 LYS A CA 1
ATOM 1742 C C . LYS A 1 209 ? -6.412 -7.421 28.317 1.00 82.62 209 LYS A C 1
ATOM 1744 O O . LYS A 1 209 ? -6.378 -7.232 29.528 1.00 82.62 209 LYS A O 1
ATOM 1749 N N . SER A 1 210 ? -5.841 -8.467 27.720 1.00 76.81 210 SER A N 1
ATOM 1750 C CA . SER A 1 210 ? -5.041 -9.461 28.442 1.00 76.81 210 SER A CA 1
ATOM 1751 C C . SER A 1 210 ? -3.761 -8.859 29.026 1.00 76.81 210 SER A C 1
ATOM 1753 O O . SER A 1 210 ? -3.440 -9.149 30.174 1.00 76.81 210 SER A O 1
ATOM 1755 N N . ASP A 1 211 ? -3.092 -7.965 28.295 1.00 76.88 211 ASP A N 1
ATOM 1756 C CA . ASP A 1 211 ? -1.871 -7.291 28.764 1.00 76.88 211 ASP A CA 1
ATOM 1757 C C . ASP A 1 211 ? -2.127 -6.308 29.926 1.00 76.88 211 ASP A C 1
ATOM 1759 O O . ASP A 1 211 ? -1.231 -6.025 30.714 1.00 76.88 211 ASP A O 1
ATOM 1763 N N . LEU A 1 212 ? -3.357 -5.793 30.051 1.00 69.75 212 LEU A N 1
ATOM 1764 C CA . LEU A 1 212 ? -3.794 -4.864 31.106 1.00 69.75 212 LEU A CA 1
ATOM 1765 C C . LEU A 1 212 ? -4.266 -5.559 32.399 1.00 69.75 212 LEU A C 1
ATOM 1767 O O . LEU A 1 212 ? -4.576 -4.873 33.372 1.00 69.75 212 LEU A O 1
ATOM 1771 N N . GLN A 1 213 ? -4.379 -6.891 32.409 1.00 57.22 213 GLN A N 1
ATOM 1772 C CA . GLN A 1 213 ? -4.850 -7.679 33.560 1.00 57.22 213 GLN A CA 1
ATOM 1773 C C . GLN A 1 213 ? -3.711 -8.318 34.383 1.00 57.22 213 GLN A C 1
ATOM 1775 O O . GLN A 1 213 ? -3.987 -9.152 35.248 1.00 57.22 213 GLN A O 1
ATOM 1780 N N . ILE A 1 214 ? -2.457 -7.915 34.142 1.00 46.34 214 ILE A N 1
ATOM 1781 C CA . ILE A 1 214 ? -1.251 -8.287 34.909 1.00 46.34 214 ILE A CA 1
ATOM 1782 C C . ILE A 1 214 ? -0.740 -7.053 35.655 1.00 46.34 214 ILE A C 1
ATOM 1784 O O . ILE A 1 214 ? -0.388 -7.200 36.847 1.00 46.34 214 ILE A O 1
#

Mean predicted aligned error: 10.52 Å

Organism: Argiope bruennichi (NCBI:txid94029)

Sequence (214 aa):
MNSFLKKYSGYSRNFYALLKNYSTQSLHPMQKKLETLFINKDVQKILKKITGLDHEKIFAPSKTELESPKYEFRLLDEGSYEFVLDCACIQFEPDAPEYHRVTNQTYEHVQLTKKFDLLRSTRHFGPMVFYFTHKKNIDQLLIDMISRHLISDASDTVRLFYLIHSELDTTKDIHKTDEIEILQNYIRNHSSQKDGLEFALQTILDHKKSDLQI

Nearest PDB structures (foldseek):
  7pnw-assembly1_R  TM=9.027E-01  e=7.310E-10  Mus musculus
  8oir-assembly1_AR  TM=8.948E-01  e=2.314E-08  Homo sapiens
  6gaw-assembly1_Aa  TM=9.022E-01  e=5.425E-08  Sus scrofa
  5aj4-assembly1_Aa  TM=8.422E-01  e=1.801E-06  Sus scrofa
  6nf8-assembly1_a  TM=8.422E-01  e=3.031E-06  Bos taurus

Secondary structure (DSSP, 8-state):
--GGGGG-TTS-HHHHHHHHHHTTS---HHHHHHHHHHH-HHHHHHHHHHH---HHHHT-------PPP---THHHHTT-HHHHHHHHHHHS-TT-HHHHHHHHHHHHHHHHHT-GGGGTTSTTHHHHHHHHHHTT--HHHHHHHHHTT-HHHHHHHHHHHHHH-GGG---S-TTTS-HHHHHHHHHHHT-SSHHHHHHHHHHHHHHHHHHTT-

InterPro domains:
  IPR019374 Small ribosomal subunit protein mS22 [PF10245] (37-73)
  IPR019374 Small ribosomal subunit protein mS22 [PF10245] (75-165)
  IPR019374 Small ribosomal subunit protein mS22 [PTHR13071] (74-211)

Radius of gyration: 20.84 Å; Cα contacts (8 Å, |Δi|>4): 149; chains: 1; bounding box: 49×34×72 Å

pLDDT: mean 80.27, std 18.87, range [32.0, 97.19]

Foldseek 3Di:
DDPVVVVPPPDPPVVVVVVVVVVPPDDDPVVVLLVCLCPDPLLVVLLDVLLDADPCVVPPDDDDDDDQLDQDPVCLVVVVLLSQLVNLVVPDDPPDPVSCVSLVVSLVSCLVVVVLVSSRNHPSNSVSLSVCLLVLNCQSVLLSCLLVVNLVSSLSSLLSSCSSVVVPDPDPDSVPDDSLRSLVVCLVPRDPPNVSNVVSNVVVVVVVVVVVVD